Protein AF-A0A9P8EF53-F1 (afdb_monomer)

Radius of gyration: 35.74 Å; Cα contacts (8 Å, |Δi|>4): 141; chains: 1; bounding box: 99×50×98 Å

Secondary structure (DSSP, 8-state):
-PPP-------PPP-----PPP-GGGPPPGGGHHHHHHHT--TT--HHHHHHHHHHTT-SSEEEEE-TTS-EEEEE-S-HHHHHHHHHHHHH-HHHH----SSHHHHHHHHHHHHHHHHHHHHHHHHHHHHHHHHHHHHHHHHHHHHHHHHHHHHHHHHHHHHHHHHHHHHH-S---HHHHHHHHHHHHHHHHHHT----HHHHHHH-TT---PPPP-

Nearest PDB structures (foldseek):
  7ag9-assembly1_A  TM=2.357E-01  e=8.594E+00  Naumovozyma castellii

Foldseek 3Di:
DDDDDDPPPPPDPPPPPDPDQPDPVQQDDLVCLVVQLVVLDDPLLQLQLSLLSSVSSHDLFKHWDADPVRDIDIDGHPDSVVSVVVSVCSNPPSVVRDDDAPDVVSSVVSSVVSSVVSSVVSVVVCVVCVVVVVVVVVVVVVVVVVVVVVVLVVLQVVLLVVLVVLLVVLVPPPDDDPVSNVVSLVVNVVSCVVSVHDDDPVSVVSSDPPDDPDDDDD

Mean predicted aligned error: 18.55 Å

Solvent-accessible surface area (backbone atoms only — not comparable to full-atom values): 13060 Å² total; per-residue (Å²): 137,79,81,81,83,76,74,77,78,79,74,71,78,77,78,85,76,79,72,78,75,80,60,81,91,66,51,57,56,76,85,49,49,64,60,44,47,61,72,41,60,54,98,80,61,32,60,56,22,26,51,29,58,46,37,58,44,67,40,60,30,55,37,58,50,69,48,99,82,77,43,81,45,78,46,80,36,92,48,46,65,63,25,48,52,54,32,51,52,48,45,71,38,45,80,83,57,40,74,87,56,92,47,70,65,54,43,51,52,49,50,50,53,53,50,52,52,52,50,55,48,50,55,56,51,44,55,54,49,52,56,52,49,53,51,50,52,52,50,53,55,48,53,53,52,52,52,52,53,52,51,51,51,53,50,46,56,50,52,51,50,52,49,52,52,52,53,50,54,62,71,63,51,96,72,74,59,70,70,55,52,54,52,48,49,48,53,50,52,50,50,43,63,73,66,72,52,89,73,55,73,70,60,52,54,72,66,43,82,87,59,78,84,71,81,82,81,129

Structure (mmCIF, N/CA/C/O backbone):
data_AF-A0A9P8EF53-F1
#
_entry.id   AF-A0A9P8EF53-F1
#
loop_
_atom_site.group_PDB
_atom_site.id
_atom_site.type_symbol
_atom_site.label_atom_id
_atom_site.label_alt_id
_atom_site.label_comp_id
_atom_site.label_asym_id
_atom_site.label_entity_id
_atom_site.label_seq_id
_atom_site.pdbx_PDB_ins_code
_atom_site.Cartn_x
_atom_site.Cartn_y
_atom_site.Cartn_z
_atom_site.occupancy
_atom_site.B_iso_or_equiv
_atom_site.auth_seq_id
_atom_site.auth_comp_id
_atom_site.auth_asym_id
_atom_site.auth_atom_id
_atom_site.pdbx_PDB_model_num
ATOM 1 N N . MET A 1 1 ? 54.738 -29.454 4.678 1.00 42.03 1 MET A N 1
ATOM 2 C CA . MET A 1 1 ? 54.004 -28.293 4.140 1.00 42.03 1 MET A CA 1
ATOM 3 C C . MET A 1 1 ? 52.564 -28.496 4.550 1.00 42.03 1 MET A C 1
ATOM 5 O O . MET A 1 1 ? 51.877 -29.289 3.920 1.00 42.03 1 MET A O 1
ATOM 9 N N . ASP A 1 2 ? 52.179 -27.902 5.674 1.00 33.47 2 ASP A N 1
ATOM 10 C CA . ASP A 1 2 ? 50.817 -27.991 6.199 1.00 33.47 2 ASP A CA 1
ATOM 11 C C . ASP A 1 2 ? 49.884 -27.067 5.406 1.00 33.47 2 ASP A C 1
ATOM 13 O O . ASP A 1 2 ? 50.288 -25.947 5.073 1.00 33.47 2 ASP A O 1
ATOM 17 N N . PRO A 1 3 ? 48.654 -27.496 5.081 1.00 41.09 3 PRO A N 1
ATOM 18 C CA . PRO A 1 3 ? 47.663 -26.605 4.505 1.00 41.09 3 PRO A CA 1
ATOM 19 C C . PRO A 1 3 ? 47.168 -25.632 5.582 1.00 41.09 3 PRO A C 1
ATOM 21 O O . PRO A 1 3 ? 46.759 -26.033 6.671 1.00 41.09 3 PRO A O 1
ATOM 24 N N . ALA A 1 4 ? 47.237 -24.340 5.261 1.00 38.88 4 ALA A N 1
ATOM 25 C CA . ALA A 1 4 ? 46.815 -23.251 6.126 1.00 38.88 4 ALA A CA 1
ATOM 26 C C . ALA A 1 4 ? 45.344 -23.409 6.541 1.00 38.88 4 ALA A C 1
ATOM 28 O O . ALA A 1 4 ? 44.443 -23.495 5.706 1.00 38.88 4 ALA A O 1
ATOM 29 N N . ASN A 1 5 ? 45.140 -23.428 7.855 1.00 38.06 5 ASN A N 1
ATOM 30 C CA . ASN A 1 5 ? 43.856 -23.330 8.525 1.00 38.06 5 ASN A CA 1
ATOM 31 C C . ASN A 1 5 ? 43.256 -21.949 8.206 1.00 38.06 5 ASN A C 1
ATOM 33 O O . ASN A 1 5 ? 43.774 -20.93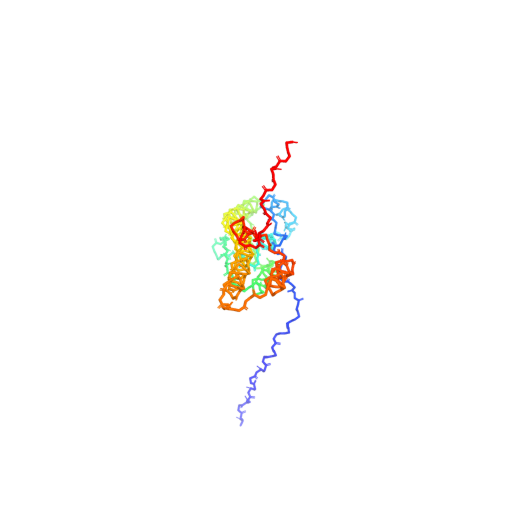1 8.661 1.00 38.06 5 ASN A O 1
ATOM 37 N N . VAL A 1 6 ? 42.232 -21.903 7.354 1.00 38.69 6 VAL A N 1
ATOM 38 C CA . VAL A 1 6 ? 41.492 -20.670 7.067 1.00 38.69 6 VAL A CA 1
ATOM 39 C C . VAL A 1 6 ? 40.433 -20.538 8.153 1.00 38.69 6 VAL A C 1
ATOM 41 O O . VAL A 1 6 ? 39.446 -21.273 8.143 1.00 38.69 6 VAL A O 1
ATOM 44 N N . ASP A 1 7 ? 40.668 -19.638 9.108 1.00 36.19 7 ASP A N 1
ATOM 45 C CA . ASP A 1 7 ? 39.677 -19.287 10.123 1.00 36.19 7 ASP A CA 1
ATOM 46 C C . ASP A 1 7 ? 38.357 -18.879 9.442 1.00 36.19 7 ASP A C 1
ATOM 48 O O . ASP A 1 7 ? 38.375 -18.103 8.477 1.00 36.19 7 ASP A O 1
ATOM 52 N N . PRO A 1 8 ? 37.197 -19.383 9.902 1.00 41.41 8 PRO A N 1
ATOM 53 C CA . PRO A 1 8 ? 35.919 -18.944 9.376 1.00 41.41 8 PRO A CA 1
ATOM 54 C C . PRO A 1 8 ? 35.773 -17.458 9.694 1.00 41.41 8 PRO A C 1
ATOM 56 O O . PRO A 1 8 ? 35.787 -17.063 10.859 1.00 41.41 8 PRO A O 1
ATOM 59 N N . ALA A 1 9 ? 35.655 -16.640 8.646 1.00 38.38 9 ALA A N 1
ATOM 60 C CA . ALA A 1 9 ? 35.376 -15.220 8.770 1.00 38.38 9 ALA A CA 1
ATOM 61 C C . ALA A 1 9 ? 34.198 -15.030 9.733 1.00 38.38 9 ALA A C 1
ATOM 63 O O . ALA A 1 9 ? 33.068 -15.430 9.443 1.00 38.38 9 ALA A O 1
ATOM 64 N N . ILE A 1 10 ? 34.487 -14.456 10.900 1.00 36.78 10 ILE A N 1
ATOM 65 C CA . ILE A 1 10 ? 33.483 -14.003 11.852 1.00 36.78 10 ILE A CA 1
ATOM 66 C C . ILE A 1 10 ? 32.688 -12.938 11.100 1.00 36.78 10 ILE A C 1
ATOM 68 O O . ILE A 1 10 ? 33.178 -11.831 10.887 1.00 36.78 10 ILE A O 1
ATOM 72 N N . MET A 1 11 ? 31.498 -13.297 10.612 1.00 36.88 11 MET A N 1
ATOM 73 C CA . MET A 1 11 ? 30.569 -12.319 10.063 1.00 36.88 11 MET A CA 1
ATOM 74 C C . MET A 1 11 ? 30.201 -11.380 11.205 1.00 36.88 11 MET A C 1
ATOM 76 O O . MET A 1 11 ? 29.488 -11.773 12.131 1.00 36.88 11 MET A O 1
ATOM 80 N N . GLU A 1 12 ? 30.722 -10.157 11.162 1.00 33.25 12 GLU A N 1
ATOM 81 C CA . GLU A 1 12 ? 30.238 -9.095 12.031 1.00 33.25 12 GLU A CA 1
ATOM 82 C C . GLU A 1 12 ? 28.722 -8.957 11.807 1.00 33.25 12 GLU A C 1
ATOM 84 O O . GLU A 1 12 ? 28.278 -8.899 10.653 1.00 33.25 12 GLU A O 1
ATOM 89 N N . PRO A 1 13 ? 27.899 -8.956 12.873 1.00 37.41 13 PRO A N 1
ATOM 90 C CA . PRO A 1 13 ? 26.469 -8.749 12.729 1.00 37.41 13 PRO A CA 1
ATOM 91 C C . PRO A 1 13 ? 26.248 -7.394 12.060 1.00 37.41 13 PRO A C 1
ATOM 93 O O . PRO A 1 13 ? 26.753 -6.372 12.526 1.00 37.41 13 PRO A O 1
ATOM 96 N N . ALA A 1 14 ? 25.527 -7.417 10.937 1.00 40.09 14 ALA A N 1
ATOM 97 C CA . ALA A 1 14 ? 25.239 -6.242 10.134 1.00 40.09 14 ALA A CA 1
ATOM 98 C C . ALA A 1 14 ? 24.725 -5.113 11.034 1.00 40.09 14 ALA A C 1
ATOM 100 O O . ALA A 1 14 ? 23.722 -5.256 11.732 1.00 40.09 14 ALA A O 1
ATOM 101 N N . ASN A 1 15 ? 25.464 -4.008 11.033 1.00 37.47 15 ASN A N 1
ATOM 102 C CA . ASN A 1 15 ? 25.186 -2.835 11.837 1.00 37.47 15 ASN A CA 1
ATOM 103 C C . ASN A 1 15 ? 23.767 -2.333 11.514 1.00 37.47 15 ASN A C 1
ATOM 105 O O . ASN A 1 15 ? 23.496 -1.888 10.398 1.00 37.47 15 ASN A O 1
ATOM 109 N N . GLU A 1 16 ? 22.861 -2.421 12.491 1.00 41.16 16 GLU A N 1
ATOM 110 C CA . GLU A 1 16 ? 21.468 -1.957 12.451 1.00 41.16 16 GLU A CA 1
ATOM 111 C C . GLU A 1 16 ? 21.375 -0.415 12.419 1.00 41.16 16 GLU A C 1
ATOM 113 O O . GLU A 1 16 ? 20.586 0.216 13.131 1.00 41.16 16 GLU A O 1
ATOM 118 N N . THR A 1 17 ? 22.184 0.255 11.597 1.00 39.91 17 THR A N 1
ATOM 119 C CA . THR A 1 17 ? 22.075 1.696 11.373 1.00 39.91 17 THR A CA 1
ATOM 120 C C . THR A 1 17 ? 20.897 1.995 10.454 1.00 39.91 17 THR A C 1
ATOM 122 O O . THR A 1 17 ? 21.035 2.196 9.254 1.00 39.91 17 THR A O 1
ATOM 125 N N . LYS A 1 18 ? 19.719 2.014 11.088 1.00 45.09 18 LYS A N 1
ATOM 126 C CA . LYS A 1 18 ? 18.610 2.965 10.913 1.00 45.09 18 LYS A CA 1
ATOM 127 C C . LYS A 1 18 ? 18.527 3.632 9.536 1.00 45.09 18 LYS A C 1
ATOM 129 O O . LYS A 1 18 ? 18.768 4.830 9.408 1.00 45.09 18 LYS A O 1
ATOM 134 N N . ILE A 1 19 ? 18.053 2.893 8.542 1.00 43.56 19 ILE A N 1
ATOM 135 C CA . ILE A 1 19 ? 17.311 3.509 7.442 1.00 43.56 19 ILE A CA 1
ATOM 136 C C . ILE A 1 19 ? 15.837 3.248 7.756 1.00 43.56 19 ILE A C 1
ATOM 138 O O . ILE A 1 19 ? 15.440 2.083 7.833 1.00 43.56 19 ILE A O 1
ATOM 142 N N . PRO A 1 20 ? 15.037 4.287 8.053 1.00 36.75 20 PRO A N 1
ATOM 143 C CA . PRO A 1 20 ? 13.641 4.082 8.392 1.00 36.75 20 PRO A CA 1
ATOM 144 C C . PRO A 1 20 ? 12.922 3.434 7.200 1.00 36.75 20 PRO A C 1
ATOM 146 O O . PRO A 1 20 ? 13.183 3.817 6.056 1.00 36.75 20 PRO A O 1
ATOM 149 N N . PRO A 1 21 ? 12.025 2.460 7.442 1.00 42.16 21 PRO A N 1
ATOM 150 C CA . PRO A 1 21 ? 11.177 1.935 6.384 1.00 42.16 21 PRO A CA 1
ATOM 151 C C . PRO A 1 21 ? 10.411 3.094 5.727 1.00 42.16 21 PRO A C 1
ATOM 153 O O . PRO A 1 21 ? 10.079 4.067 6.417 1.00 42.16 21 PRO A O 1
ATOM 156 N N . PRO A 1 22 ? 10.134 3.021 4.413 1.00 46.81 22 PRO A N 1
ATOM 157 C CA . PRO A 1 22 ? 9.399 4.067 3.717 1.00 46.81 22 PRO A CA 1
ATOM 158 C C . PRO A 1 22 ? 8.072 4.341 4.432 1.00 46.81 22 PRO A C 1
ATOM 160 O O . PRO A 1 22 ? 7.361 3.424 4.856 1.00 46.81 22 PRO A O 1
ATOM 163 N N . ASP A 1 23 ? 7.773 5.626 4.617 1.00 46.81 23 ASP A N 1
ATOM 164 C CA . ASP A 1 23 ? 6.593 6.084 5.339 1.00 46.81 23 ASP A CA 1
ATOM 165 C C . ASP A 1 23 ? 5.327 5.630 4.601 1.00 46.81 23 ASP A C 1
ATOM 167 O O . ASP A 1 23 ? 4.933 6.201 3.584 1.00 46.81 23 ASP A O 1
ATOM 171 N N . ARG A 1 24 ? 4.671 4.592 5.130 1.00 47.41 24 ARG A N 1
ATOM 172 C CA . ARG A 1 24 ? 3.445 4.009 4.563 1.00 47.41 24 ARG A CA 1
ATOM 173 C C . ARG A 1 24 ? 2.272 4.997 4.514 1.00 47.41 24 ARG A C 1
ATOM 175 O O . ARG A 1 24 ? 1.270 4.696 3.873 1.00 47.41 24 ARG A O 1
ATOM 182 N N . ALA A 1 25 ? 2.371 6.154 5.180 1.00 43.78 25 ALA A N 1
ATOM 183 C CA . ALA A 1 25 ? 1.395 7.239 5.087 1.00 43.78 25 ALA A CA 1
ATOM 184 C C . ALA A 1 25 ? 1.608 8.159 3.866 1.00 43.78 25 ALA A C 1
ATOM 186 O O . ALA A 1 25 ? 0.752 8.999 3.595 1.00 43.78 25 ALA A O 1
ATOM 187 N N . LYS A 1 26 ? 2.717 7.997 3.129 1.00 51.97 26 LYS A N 1
ATOM 188 C CA . LYS A 1 26 ? 3.091 8.767 1.928 1.00 51.97 26 LYS A CA 1
ATOM 189 C C . LYS A 1 26 ? 3.287 7.875 0.701 1.00 51.97 26 LYS A C 1
ATOM 191 O O . LYS A 1 26 ? 4.123 8.158 -0.153 1.00 51.97 26 LYS A O 1
ATOM 196 N N . LEU A 1 27 ? 2.548 6.773 0.638 1.00 55.44 27 LEU A N 1
ATOM 197 C CA . LEU A 1 27 ? 2.468 5.991 -0.585 1.00 55.44 27 LEU A CA 1
ATOM 198 C C . LEU A 1 27 ? 1.849 6.858 -1.682 1.00 55.44 27 LEU A C 1
ATOM 200 O O . LEU A 1 27 ? 0.831 7.514 -1.449 1.00 55.44 27 LEU A O 1
ATOM 204 N N . ALA A 1 28 ? 2.494 6.886 -2.844 1.00 57.75 28 ALA A N 1
ATOM 205 C CA . ALA A 1 28 ? 2.021 7.664 -3.973 1.00 57.75 28 ALA A CA 1
ATOM 206 C C . ALA A 1 28 ? 0.626 7.197 -4.394 1.00 57.75 28 ALA A C 1
ATOM 208 O O . ALA A 1 28 ? 0.337 5.997 -4.443 1.00 57.75 28 ALA A O 1
ATOM 209 N N . GLU A 1 29 ? -0.252 8.140 -4.725 1.00 63.12 29 GLU A N 1
ATOM 210 C CA . GLU A 1 29 ? -1.499 7.769 -5.379 1.00 63.12 29 GLU A CA 1
ATOM 211 C C . GLU A 1 29 ? -1.185 7.274 -6.788 1.00 63.12 29 GLU A C 1
ATOM 213 O O . GLU A 1 29 ? -0.306 7.799 -7.467 1.00 63.12 29 GLU A O 1
ATOM 218 N N . HIS A 1 30 ? -1.928 6.279 -7.267 1.00 60.84 30 HIS A N 1
ATOM 219 C CA . HIS A 1 30 ? -1.748 5.745 -8.618 1.00 60.84 30 HIS A CA 1
ATOM 220 C C . HIS A 1 30 ? -1.772 6.841 -9.706 1.00 60.84 30 HIS A C 1
ATOM 222 O O . HIS A 1 30 ? -1.057 6.741 -10.700 1.00 60.84 30 HIS A O 1
ATOM 228 N N . ALA A 1 31 ? -2.538 7.918 -9.493 1.00 63.91 31 ALA A N 1
ATOM 229 C CA . ALA A 1 31 ? -2.587 9.082 -10.379 1.00 63.91 31 ALA A CA 1
ATOM 230 C C . ALA A 1 31 ? -1.226 9.788 -10.558 1.00 63.91 31 ALA A C 1
ATOM 232 O O . ALA A 1 31 ? -0.998 10.418 -11.585 1.00 63.91 31 ALA A O 1
ATOM 233 N N . GLN A 1 32 ? -0.309 9.645 -9.600 1.00 75.94 32 GLN A N 1
ATOM 234 C CA . GLN A 1 32 ? 1.022 10.255 -9.622 1.00 75.94 32 GLN A CA 1
ATOM 235 C C . GLN A 1 32 ? 2.047 9.423 -10.411 1.00 75.94 32 GLN A C 1
ATOM 237 O O . GLN A 1 32 ? 3.159 9.891 -10.652 1.00 75.94 32 GLN A O 1
ATOM 242 N N . LEU A 1 33 ? 1.695 8.203 -10.847 1.00 82.00 33 LEU A N 1
ATOM 243 C CA . LEU A 1 33 ? 2.621 7.320 -11.561 1.00 82.00 33 LEU A CA 1
ATOM 244 C C . LEU A 1 33 ? 3.131 7.945 -12.868 1.00 82.00 33 LEU A C 1
ATOM 246 O O . LEU A 1 33 ? 4.305 7.789 -13.182 1.00 82.00 33 LEU A O 1
ATOM 250 N N . GLY A 1 34 ? 2.281 8.663 -13.608 1.00 81.75 34 GLY A N 1
ATOM 251 C CA . GLY A 1 34 ? 2.679 9.322 -14.857 1.00 81.75 34 GLY A CA 1
ATOM 252 C C . GLY A 1 34 ? 3.734 10.412 -14.645 1.00 81.75 34 GLY A C 1
ATOM 253 O O . GLY A 1 34 ? 4.731 10.459 -15.365 1.00 81.75 34 GLY A O 1
ATOM 254 N N . GLU A 1 35 ? 3.559 11.244 -13.616 1.00 83.56 35 GLU A N 1
ATOM 255 C CA . GLU A 1 35 ? 4.518 12.299 -13.256 1.00 83.56 35 GLU A CA 1
ATOM 256 C C . GLU A 1 35 ? 5.848 11.705 -12.779 1.00 83.56 35 GLU A C 1
ATOM 258 O O . GLU A 1 35 ? 6.918 12.125 -13.221 1.00 83.56 35 GLU A O 1
ATOM 263 N N . MET A 1 36 ? 5.792 10.674 -11.930 1.00 84.19 36 MET A N 1
ATOM 264 C CA . MET A 1 36 ? 6.987 9.975 -11.452 1.00 84.19 36 MET A CA 1
ATOM 265 C C . MET A 1 36 ? 7.718 9.256 -12.581 1.00 84.19 36 MET A C 1
ATOM 267 O O . MET A 1 36 ? 8.947 9.287 -12.628 1.00 84.19 36 MET A O 1
ATOM 271 N N . TRP A 1 37 ? 6.981 8.632 -13.499 1.00 88.06 37 TRP A N 1
ATOM 272 C CA . TRP A 1 37 ? 7.557 7.958 -14.654 1.00 88.06 37 TRP A CA 1
ATOM 273 C C . TRP A 1 37 ? 8.356 8.929 -15.514 1.00 88.06 37 TRP A C 1
ATOM 275 O O . TRP A 1 37 ? 9.498 8.622 -15.847 1.00 88.06 37 TRP A O 1
ATOM 285 N N . ALA A 1 38 ? 7.791 10.104 -15.810 1.00 85.19 38 ALA A N 1
ATOM 286 C CA . ALA A 1 38 ? 8.464 11.152 -16.567 1.00 85.19 38 ALA A CA 1
ATOM 287 C C . ALA A 1 38 ? 9.707 11.690 -15.837 1.00 85.19 38 ALA A C 1
ATOM 289 O O . ALA A 1 38 ? 10.753 11.851 -16.458 1.00 85.19 38 ALA A O 1
ATOM 290 N N . ALA A 1 39 ? 9.619 11.912 -14.521 1.00 83.38 39 ALA A N 1
ATOM 291 C CA . ALA A 1 39 ? 10.733 12.419 -13.715 1.00 83.38 39 ALA A CA 1
ATOM 292 C C . ALA A 1 39 ? 11.900 11.425 -13.577 1.00 83.38 39 ALA A C 1
ATOM 294 O O . ALA A 1 39 ? 13.043 11.841 -13.405 1.00 83.38 39 ALA A O 1
ATOM 295 N N . ASN A 1 40 ? 11.617 10.121 -13.646 1.00 83.50 40 ASN A N 1
ATOM 296 C CA . ASN A 1 40 ? 12.620 9.061 -13.531 1.00 83.50 40 ASN A CA 1
ATOM 297 C C . ASN A 1 40 ? 13.118 8.540 -14.889 1.00 83.50 40 ASN A C 1
ATOM 299 O O . ASN A 1 40 ? 13.955 7.636 -14.912 1.00 83.50 40 ASN A O 1
ATOM 303 N N . GLN A 1 41 ? 12.647 9.087 -16.018 1.00 79.38 41 GLN A N 1
ATOM 304 C CA . GLN A 1 41 ? 13.288 8.824 -17.307 1.00 79.38 41 GLN A CA 1
ATOM 305 C C . GLN A 1 41 ? 14.673 9.474 -17.310 1.00 79.38 41 GLN A C 1
ATOM 307 O O . GLN A 1 41 ? 14.798 10.691 -17.186 1.00 79.38 41 GLN A O 1
ATOM 312 N N . ASN A 1 42 ? 15.718 8.665 -17.463 1.00 68.44 42 ASN A N 1
ATOM 313 C CA . ASN A 1 42 ? 17.085 9.156 -17.567 1.00 68.44 42 ASN A CA 1
ATOM 314 C C . ASN A 1 42 ? 17.568 9.162 -19.026 1.00 68.44 42 ASN A C 1
ATOM 316 O O . ASN A 1 42 ? 17.092 8.406 -19.872 1.00 68.44 42 ASN A O 1
ATOM 320 N N . ALA A 1 43 ? 18.560 10.010 -19.316 1.00 64.81 43 ALA A N 1
ATOM 321 C CA . ALA A 1 43 ? 19.206 10.068 -20.632 1.00 64.81 43 ALA A CA 1
ATOM 322 C C . ALA A 1 43 ? 19.942 8.763 -20.996 1.00 64.81 43 ALA A C 1
ATOM 324 O O . ALA A 1 43 ? 20.265 8.530 -22.156 1.00 64.81 43 ALA A O 1
ATOM 325 N N . GLU A 1 44 ? 20.193 7.908 -20.005 1.00 70.19 44 GLU A N 1
ATOM 326 C CA . GLU A 1 44 ? 20.901 6.636 -20.150 1.00 70.19 44 GLU A CA 1
ATOM 327 C C . GLU A 1 44 ? 19.979 5.477 -20.564 1.00 70.19 44 GLU A C 1
ATOM 329 O O . GLU A 1 44 ? 20.439 4.341 -20.623 1.00 70.19 44 GLU A O 1
ATOM 334 N N . LEU A 1 45 ? 18.699 5.742 -20.859 1.00 74.94 45 LEU A N 1
ATOM 335 C CA . LEU A 1 45 ? 17.730 4.765 -21.384 1.00 74.94 45 LEU A CA 1
ATOM 336 C C . LEU A 1 45 ? 17.471 3.557 -20.452 1.00 74.94 45 LEU A C 1
ATOM 338 O O . LEU A 1 45 ? 17.023 2.495 -20.902 1.00 74.94 45 LEU A O 1
ATOM 342 N N . ASN A 1 46 ? 17.697 3.725 -19.143 1.00 83.62 46 ASN A N 1
ATOM 343 C CA . ASN A 1 46 ? 17.552 2.683 -18.123 1.00 83.62 46 ASN A CA 1
ATOM 344 C C . ASN A 1 46 ? 16.088 2.529 -17.685 1.00 83.62 46 ASN A C 1
ATOM 346 O O . ASN A 1 46 ? 15.691 2.920 -16.584 1.00 83.62 46 ASN A O 1
ATOM 350 N N . LEU A 1 47 ? 15.277 1.917 -18.552 1.00 88.31 47 LEU A N 1
ATOM 351 C CA . LEU A 1 47 ? 13.852 1.687 -18.287 1.00 88.31 47 LEU A CA 1
ATOM 352 C C . LEU A 1 47 ? 13.616 0.879 -17.005 1.00 88.31 47 LEU A C 1
ATOM 354 O O . LEU A 1 47 ? 12.667 1.153 -16.274 1.00 88.31 47 LEU A O 1
ATOM 358 N N . LEU A 1 48 ? 14.474 -0.102 -16.705 1.00 89.25 48 LEU A N 1
ATOM 359 C CA . LEU A 1 48 ? 14.319 -0.930 -15.509 1.00 89.25 48 LEU A CA 1
ATOM 360 C C . LEU A 1 48 ? 14.626 -0.147 -14.224 1.00 89.25 48 LEU A C 1
ATOM 362 O O . LEU A 1 48 ? 13.903 -0.274 -13.234 1.00 89.25 48 LEU A O 1
ATOM 366 N N . GLY A 1 49 ? 15.651 0.708 -14.258 1.00 87.12 49 GLY A N 1
ATOM 367 C CA . GLY A 1 49 ? 15.936 1.651 -13.181 1.00 87.12 49 GLY A CA 1
ATOM 368 C C . GLY A 1 49 ? 14.765 2.603 -12.946 1.00 87.12 49 GLY A C 1
ATOM 369 O O . GLY A 1 49 ? 14.320 2.741 -11.808 1.00 87.12 49 GLY A O 1
ATOM 370 N N . ALA A 1 50 ? 14.187 3.162 -14.014 1.00 88.38 50 ALA A N 1
ATOM 371 C CA . ALA A 1 50 ? 13.003 4.017 -13.923 1.00 88.38 50 ALA A CA 1
ATOM 372 C C . ALA A 1 50 ? 11.796 3.283 -13.306 1.00 88.38 50 ALA A C 1
ATOM 374 O O . ALA A 1 50 ? 11.120 3.828 -12.429 1.00 88.38 50 ALA A O 1
ATOM 375 N N . MET A 1 51 ? 11.554 2.024 -13.700 1.00 90.62 51 MET A N 1
ATOM 376 C CA . MET A 1 51 ? 10.495 1.192 -13.115 1.00 90.62 51 MET A CA 1
ATOM 377 C C . MET A 1 51 ? 10.699 0.971 -11.614 1.00 90.62 51 MET A C 1
ATOM 379 O O . MET A 1 51 ? 9.754 1.128 -10.843 1.00 90.62 51 MET A O 1
ATOM 383 N N . ASN A 1 52 ? 11.915 0.627 -11.185 1.00 90.00 52 ASN A N 1
ATOM 384 C CA . ASN A 1 52 ? 12.220 0.368 -9.776 1.00 90.00 52 ASN A CA 1
ATOM 385 C C . ASN A 1 52 ? 12.232 1.633 -8.915 1.00 90.00 52 ASN A C 1
ATOM 387 O O . ASN A 1 52 ? 11.784 1.586 -7.766 1.00 90.00 52 ASN A O 1
ATOM 391 N N . ALA A 1 53 ? 12.676 2.761 -9.472 1.00 86.75 53 ALA A N 1
ATOM 392 C CA . ALA A 1 53 ? 12.576 4.062 -8.824 1.00 86.75 53 ALA A CA 1
ATOM 393 C C . ALA A 1 53 ? 11.105 4.420 -8.575 1.00 86.75 53 ALA A C 1
ATOM 395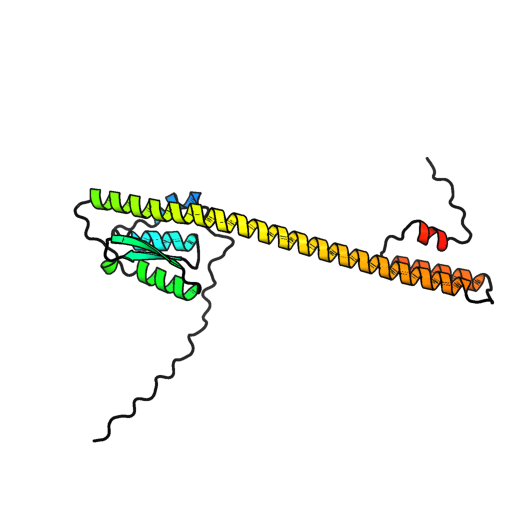 O O . ALA A 1 53 ? 10.720 4.673 -7.435 1.00 86.75 53 ALA A O 1
ATOM 396 N N . CYS A 1 54 ? 10.252 4.304 -9.599 1.00 87.88 54 CYS A N 1
ATOM 397 C CA . CYS A 1 54 ? 8.813 4.519 -9.458 1.00 87.88 54 CYS A CA 1
ATOM 398 C C . CYS A 1 54 ? 8.189 3.540 -8.451 1.00 87.88 54 CYS A C 1
ATOM 400 O O . CYS A 1 54 ? 7.505 3.976 -7.530 1.00 87.88 54 CYS A O 1
ATOM 402 N N . GLN A 1 55 ? 8.463 2.233 -8.565 1.00 86.75 55 GLN A N 1
ATOM 403 C CA . GLN A 1 55 ? 7.910 1.200 -7.675 1.00 86.75 55 GLN A CA 1
ATOM 404 C C . GLN A 1 55 ? 8.224 1.466 -6.197 1.00 86.75 55 GLN A C 1
ATOM 406 O O . GLN A 1 55 ? 7.407 1.142 -5.337 1.00 86.75 55 GLN A O 1
ATOM 411 N N . SER A 1 56 ? 9.364 2.098 -5.894 1.00 83.81 56 SER A N 1
ATOM 412 C CA . SER A 1 56 ? 9.757 2.419 -4.519 1.00 83.81 56 SER A CA 1
ATOM 413 C C . SER A 1 56 ? 8.800 3.370 -3.792 1.00 83.81 56 SER A C 1
ATOM 415 O O . SER A 1 56 ? 8.699 3.311 -2.567 1.00 83.81 56 SER A O 1
ATOM 417 N N . HIS A 1 57 ? 8.050 4.185 -4.537 1.00 79.88 57 HIS A N 1
ATOM 418 C CA . HIS A 1 57 ? 7.011 5.060 -3.995 1.00 79.88 57 HIS A CA 1
ATOM 419 C C . HIS A 1 57 ? 5.685 4.332 -3.745 1.00 79.88 57 HIS A C 1
ATOM 421 O O . HIS A 1 57 ? 4.811 4.862 -3.055 1.00 79.88 57 HIS A O 1
ATOM 427 N N . PHE A 1 58 ? 5.538 3.132 -4.312 1.00 77.06 58 PHE A N 1
ATOM 428 C CA . PHE A 1 58 ? 4.305 2.360 -4.294 1.00 77.06 58 PHE A CA 1
ATOM 429 C C . PHE A 1 58 ? 4.359 1.163 -3.336 1.00 77.06 58 PHE A C 1
ATOM 431 O O . PHE A 1 58 ? 3.357 0.835 -2.708 1.00 77.06 58 PHE A O 1
ATOM 438 N N . ASP A 1 59 ? 5.494 0.494 -3.172 1.00 78.06 59 ASP A N 1
ATOM 439 C CA . ASP A 1 59 ? 5.650 -0.500 -2.111 1.00 78.06 59 ASP A CA 1
ATOM 440 C C . ASP A 1 59 ? 7.114 -0.692 -1.710 1.00 78.06 59 ASP A C 1
ATOM 442 O O . ASP A 1 59 ? 8.046 -0.248 -2.378 1.00 78.06 59 ASP A O 1
ATOM 446 N N . ASP A 1 60 ? 7.326 -1.373 -0.590 1.00 80.75 60 ASP A N 1
ATOM 447 C CA . ASP A 1 60 ? 8.630 -1.679 0.001 1.00 80.75 60 ASP A CA 1
ATOM 448 C C . ASP A 1 60 ? 9.077 -3.131 -0.236 1.00 80.75 60 ASP A C 1
ATOM 450 O O . ASP A 1 60 ? 10.147 -3.514 0.212 1.00 80.75 60 ASP A O 1
ATOM 454 N N . THR A 1 61 ? 8.288 -3.928 -0.963 1.00 84.88 61 THR A N 1
ATOM 455 C CA . THR A 1 61 ? 8.486 -5.384 -1.105 1.00 84.88 61 THR A CA 1
ATOM 456 C C . THR A 1 61 ? 8.521 -5.883 -2.545 1.00 84.88 61 THR A C 1
ATOM 458 O O . THR A 1 61 ? 8.843 -7.047 -2.773 1.00 84.88 61 THR A O 1
ATOM 461 N N . THR A 1 62 ? 8.219 -5.044 -3.536 1.00 87.75 62 THR A N 1
ATOM 462 C CA . THR A 1 62 ? 8.296 -5.425 -4.950 1.00 87.75 62 THR A CA 1
ATOM 463 C C . THR A 1 62 ? 9.498 -4.795 -5.617 1.00 87.75 62 THR A C 1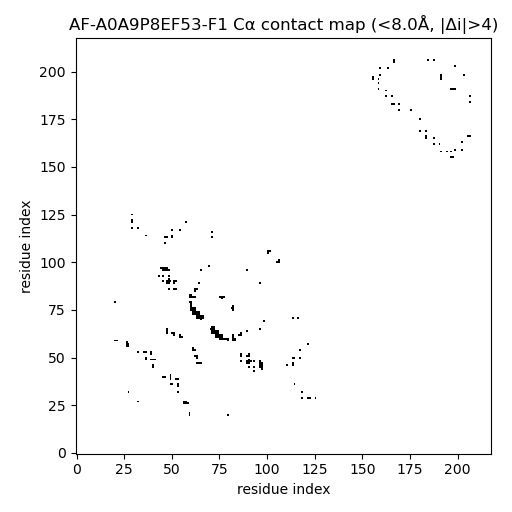
ATOM 465 O O . THR A 1 62 ? 9.805 -3.626 -5.393 1.00 87.75 62 THR A O 1
ATOM 468 N N . PHE A 1 63 ? 10.146 -5.540 -6.497 1.00 89.00 63 PHE A N 1
ATOM 469 C CA . PHE A 1 63 ? 11.085 -4.975 -7.452 1.00 89.00 63 PHE A CA 1
ATOM 470 C C . PHE A 1 63 ? 10.902 -5.637 -8.816 1.00 89.00 63 PHE A C 1
ATOM 472 O O . PHE A 1 63 ? 10.312 -6.713 -8.924 1.00 89.00 63 PHE A O 1
ATOM 479 N N . TRP A 1 64 ? 11.362 -4.959 -9.853 1.00 90.62 64 TRP A N 1
ATOM 480 C CA . TRP A 1 64 ? 11.262 -5.370 -11.241 1.00 90.62 64 TRP A CA 1
ATOM 481 C C . TRP A 1 64 ? 12.622 -5.822 -11.753 1.00 90.62 64 TRP A C 1
ATOM 483 O O . TRP A 1 64 ? 13.633 -5.173 -11.492 1.00 90.62 64 TRP A O 1
ATOM 493 N N . GLU A 1 65 ? 12.631 -6.882 -12.551 1.00 89.25 65 GLU A N 1
ATOM 494 C CA . GLU A 1 65 ? 13.775 -7.245 -13.383 1.00 89.25 65 GLU A CA 1
ATOM 495 C C . GLU A 1 65 ? 13.344 -7.520 -14.817 1.00 89.25 65 GLU A C 1
ATOM 497 O O . GLU A 1 65 ? 12.158 -7.630 -15.145 1.00 89.25 65 GLU A O 1
ATOM 502 N N . ARG A 1 66 ? 14.346 -7.651 -15.678 1.00 82.69 66 ARG A N 1
ATOM 503 C CA . ARG A 1 66 ? 14.185 -8.103 -17.048 1.00 82.69 66 ARG A CA 1
ATOM 504 C C . ARG A 1 66 ? 14.675 -9.541 -17.138 1.00 82.69 66 ARG A C 1
ATOM 506 O O . ARG A 1 66 ? 15.794 -9.830 -16.729 1.00 82.69 66 ARG A O 1
ATOM 513 N N . ASP A 1 67 ? 13.849 -10.439 -17.662 1.00 77.56 67 ASP A N 1
ATOM 514 C CA . ASP A 1 67 ? 14.317 -11.791 -17.960 1.00 77.56 67 ASP A CA 1
ATOM 515 C C . ASP A 1 67 ? 15.197 -11.815 -19.223 1.00 77.56 67 ASP A C 1
ATOM 517 O O . ASP A 1 67 ? 15.242 -10.873 -20.023 1.00 77.56 67 ASP A O 1
ATOM 521 N N . ASN A 1 68 ? 15.840 -12.960 -19.454 1.00 71.19 68 ASN A N 1
ATOM 522 C CA . ASN A 1 68 ? 16.647 -13.218 -20.651 1.00 71.19 68 ASN A CA 1
ATOM 523 C C . ASN A 1 68 ? 15.840 -13.154 -21.964 1.00 71.19 68 ASN A C 1
ATOM 525 O O . ASN A 1 68 ? 16.418 -13.194 -23.047 1.00 71.19 68 ASN A O 1
ATOM 529 N N . ARG A 1 69 ? 14.505 -13.075 -21.894 1.00 69.88 69 ARG A N 1
ATOM 530 C CA . ARG A 1 69 ? 13.592 -12.936 -23.037 1.00 69.88 69 ARG A CA 1
ATOM 531 C C . ARG A 1 69 ? 13.095 -11.501 -23.205 1.00 69.88 69 ARG A C 1
ATOM 533 O O . ARG A 1 69 ? 12.136 -11.277 -23.940 1.00 69.88 69 ARG A O 1
ATOM 540 N N . SER A 1 70 ? 13.747 -10.522 -22.570 1.00 67.56 70 SER A N 1
ATOM 541 C CA . SER A 1 70 ? 13.372 -9.103 -22.649 1.00 67.56 70 SER A CA 1
ATOM 542 C C . SER A 1 70 ? 11.982 -8.780 -22.073 1.00 67.56 70 SER A C 1
ATOM 544 O O . SER A 1 70 ? 11.386 -7.745 -22.382 1.00 67.56 70 SER A O 1
ATOM 546 N N . GLY A 1 71 ? 11.437 -9.657 -21.235 1.00 79.94 71 GLY A N 1
ATOM 547 C CA . GLY A 1 71 ? 10.197 -9.454 -20.505 1.00 79.94 71 GLY A CA 1
ATOM 548 C C . GLY A 1 71 ? 10.448 -8.816 -19.142 1.00 79.94 71 GLY A C 1
ATOM 549 O O . GLY A 1 71 ? 11.278 -9.289 -18.376 1.00 79.94 71 GLY A O 1
ATOM 550 N N . TYR A 1 72 ? 9.697 -7.760 -18.818 1.00 88.12 72 TYR A N 1
ATOM 551 C CA . TYR A 1 72 ? 9.668 -7.205 -17.461 1.00 88.12 72 TYR A CA 1
ATOM 552 C C . TYR A 1 72 ? 8.862 -8.107 -16.524 1.00 88.12 72 TYR A C 1
ATOM 554 O O . TYR A 1 72 ? 7.691 -8.390 -16.806 1.00 88.12 72 TYR A O 1
ATOM 562 N N . HIS A 1 73 ? 9.461 -8.509 -15.412 1.00 87.81 73 HIS A N 1
ATOM 563 C CA . HIS A 1 73 ? 8.830 -9.314 -14.369 1.00 87.81 73 HIS A CA 1
ATOM 564 C C . HIS A 1 73 ? 9.003 -8.646 -13.022 1.00 87.81 73 HIS A C 1
ATOM 566 O O . HIS A 1 73 ? 10.017 -8.002 -12.771 1.00 87.81 73 HIS A O 1
ATOM 572 N N . ASN A 1 74 ? 8.012 -8.811 -12.156 1.00 88.12 74 ASN A N 1
ATOM 573 C CA . ASN A 1 74 ? 8.085 -8.338 -10.787 1.00 88.12 74 ASN A CA 1
ATOM 574 C C . ASN A 1 74 ? 8.335 -9.518 -9.842 1.00 88.12 74 ASN A C 1
ATOM 576 O O . ASN A 1 74 ? 7.729 -10.581 -9.974 1.00 88.12 74 ASN A O 1
ATOM 580 N N . TYR A 1 75 ? 9.150 -9.284 -8.825 1.00 86.44 75 TYR A N 1
ATOM 581 C CA . TYR A 1 75 ? 9.396 -10.213 -7.734 1.00 86.44 75 TYR A CA 1
ATOM 582 C C . TYR A 1 75 ? 8.958 -9.584 -6.423 1.00 86.44 75 TYR A C 1
ATOM 584 O O . TYR A 1 75 ? 9.073 -8.373 -6.233 1.00 86.44 75 TYR A O 1
ATOM 592 N N . GLN A 1 76 ? 8.447 -10.417 -5.521 1.00 84.50 76 GLN A N 1
ATOM 593 C CA . GLN A 1 76 ? 8.087 -10.007 -4.172 1.00 84.50 76 GLN A CA 1
ATOM 594 C C . GLN A 1 76 ? 9.098 -10.581 -3.189 1.00 84.50 76 GLN A C 1
ATOM 596 O O . GLN A 1 76 ? 9.253 -11.797 -3.083 1.00 84.50 76 GLN A O 1
ATOM 601 N N . ILE A 1 77 ? 9.772 -9.693 -2.472 1.00 82.38 77 ILE A N 1
ATOM 602 C CA . ILE A 1 77 ? 10.673 -10.024 -1.379 1.00 82.38 77 ILE A CA 1
ATOM 603 C C . ILE A 1 77 ? 9.980 -9.580 -0.094 1.00 82.38 77 ILE A C 1
ATOM 605 O O . ILE A 1 77 ? 9.669 -8.406 0.082 1.00 82.38 77 ILE A O 1
ATOM 609 N N . ASN A 1 78 ? 9.721 -10.531 0.804 1.00 79.50 78 ASN A N 1
ATOM 610 C CA . ASN A 1 78 ? 9.012 -10.257 2.059 1.00 79.50 78 ASN A CA 1
ATOM 611 C C . ASN A 1 78 ? 9.809 -9.365 3.023 1.00 79.50 78 ASN A C 1
ATOM 613 O O . ASN A 1 78 ? 9.208 -8.749 3.898 1.00 79.50 78 ASN A O 1
ATOM 617 N N . ASP A 1 79 ? 11.136 -9.325 2.880 1.00 80.88 79 ASP A N 1
ATOM 618 C CA . ASP A 1 79 ? 12.023 -8.430 3.620 1.00 80.88 79 ASP A CA 1
ATOM 619 C C . ASP A 1 79 ? 12.187 -7.088 2.873 1.00 80.88 79 ASP A C 1
ATOM 621 O O . ASP A 1 79 ? 12.804 -7.055 1.800 1.00 80.88 79 ASP A O 1
ATOM 625 N N . PRO A 1 80 ? 11.679 -5.972 3.435 1.00 80.44 80 PRO A N 1
ATOM 626 C CA . PRO A 1 80 ? 11.807 -4.656 2.821 1.00 80.44 80 PRO A CA 1
ATOM 627 C C . PRO A 1 80 ? 13.251 -4.197 2.613 1.00 80.44 80 PRO A C 1
ATOM 629 O O . PRO A 1 80 ? 13.535 -3.481 1.653 1.00 80.44 80 PRO A O 1
ATOM 632 N N . HIS A 1 81 ? 14.177 -4.597 3.490 1.00 81.56 81 HIS A N 1
ATOM 633 C CA . HIS A 1 81 ? 15.573 -4.191 3.368 1.00 81.56 81 HIS A CA 1
ATOM 634 C C . HIS A 1 81 ? 16.250 -4.908 2.199 1.00 81.56 81 HIS A C 1
ATOM 636 O O . HIS A 1 81 ? 16.839 -4.259 1.333 1.00 81.56 81 HIS A O 1
ATOM 642 N N . ALA A 1 82 ? 16.087 -6.229 2.110 1.00 84.12 82 ALA A N 1
ATOM 643 C CA . ALA A 1 82 ? 16.546 -6.992 0.955 1.00 84.12 82 ALA A CA 1
ATOM 644 C C . ALA A 1 82 ? 15.915 -6.489 -0.359 1.00 84.12 82 ALA A C 1
ATOM 646 O O . ALA A 1 82 ? 16.607 -6.390 -1.373 1.00 84.12 82 ALA A O 1
ATOM 647 N N . CYS A 1 83 ? 14.633 -6.101 -0.345 1.00 85.44 83 CYS A N 1
ATOM 648 C CA . CYS A 1 83 ? 13.980 -5.517 -1.517 1.00 85.44 83 CYS A CA 1
ATOM 649 C C . CYS A 1 83 ? 14.580 -4.162 -1.916 1.00 85.44 83 CYS A C 1
ATOM 651 O O . CYS A 1 83 ? 14.842 -3.921 -3.095 1.00 85.44 83 CYS A O 1
ATOM 653 N N . TYR A 1 84 ? 14.849 -3.290 -0.942 1.00 85.50 84 TYR A N 1
ATOM 654 C CA . TYR A 1 84 ? 15.526 -2.018 -1.176 1.00 85.50 84 TYR A CA 1
ATOM 655 C C . TYR A 1 84 ? 16.905 -2.218 -1.817 1.00 85.50 84 TYR A C 1
ATOM 657 O O . TYR A 1 84 ? 17.210 -1.576 -2.821 1.00 85.50 84 TYR A O 1
ATOM 665 N N . VAL A 1 85 ? 17.713 -3.141 -1.285 1.00 87.75 85 VAL A N 1
ATOM 666 C CA . VAL A 1 85 ? 19.035 -3.469 -1.843 1.00 87.75 85 VAL A CA 1
ATOM 667 C C . VAL A 1 85 ? 18.907 -3.981 -3.280 1.00 87.75 85 VAL A C 1
ATOM 669 O O . VAL A 1 85 ? 19.619 -3.503 -4.162 1.00 87.75 85 VAL A O 1
ATOM 672 N N . ALA A 1 86 ? 17.962 -4.887 -3.550 1.00 86.44 86 ALA A N 1
ATOM 673 C CA . ALA A 1 86 ? 17.711 -5.396 -4.899 1.00 86.44 86 ALA A CA 1
ATOM 674 C C . ALA A 1 86 ? 17.319 -4.278 -5.884 1.00 86.44 86 ALA A C 1
ATOM 676 O O . ALA A 1 86 ? 17.863 -4.207 -6.988 1.00 86.44 86 ALA A O 1
ATOM 677 N N . ARG A 1 87 ? 16.445 -3.347 -5.473 1.00 86.44 87 ARG A N 1
ATOM 678 C CA . ARG A 1 87 ? 16.095 -2.173 -6.290 1.00 86.44 87 ARG A CA 1
ATOM 679 C C . ARG A 1 87 ? 17.288 -1.282 -6.554 1.00 86.44 87 ARG A C 1
ATOM 681 O O . ARG A 1 87 ? 17.462 -0.876 -7.693 1.00 86.44 87 ARG A O 1
ATOM 688 N N . GLN A 1 88 ? 18.095 -0.978 -5.540 1.00 8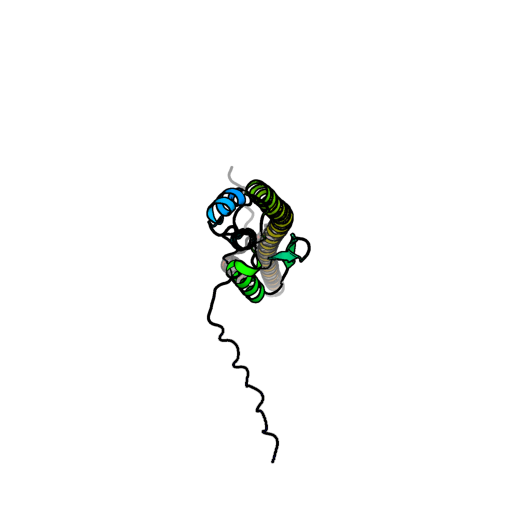5.69 88 GLN A N 1
ATOM 689 C CA . GLN A 1 88 ? 19.256 -0.109 -5.724 1.00 85.69 88 GLN A CA 1
ATOM 690 C C . GLN A 1 88 ? 20.289 -0.737 -6.653 1.00 85.69 88 GLN A C 1
ATOM 692 O O . GLN A 1 88 ? 20.824 -0.060 -7.527 1.00 85.69 88 GLN A O 1
ATOM 697 N N . ASN A 1 89 ? 20.513 -2.045 -6.533 1.00 85.00 89 ASN A N 1
ATOM 698 C CA . ASN A 1 89 ? 21.367 -2.772 -7.464 1.00 85.00 89 ASN A CA 1
ATOM 699 C C . ASN A 1 89 ? 20.823 -2.695 -8.891 1.00 85.00 89 ASN A C 1
ATOM 701 O O . ASN A 1 89 ? 21.589 -2.438 -9.812 1.00 85.00 89 ASN A O 1
ATOM 705 N N . SER A 1 90 ? 19.511 -2.850 -9.081 1.00 82.56 90 SER A N 1
ATOM 706 C CA . SER A 1 90 ? 18.897 -2.668 -10.395 1.00 82.56 90 SER A CA 1
ATOM 707 C C . SER A 1 90 ? 19.047 -1.227 -10.893 1.00 82.56 90 SER A C 1
ATOM 709 O O . SER A 1 90 ? 19.557 -1.024 -11.985 1.00 82.56 90 SER A O 1
ATOM 711 N N . ILE A 1 91 ? 18.696 -0.213 -10.103 1.00 82.94 91 ILE A N 1
ATOM 712 C CA . ILE A 1 91 ? 18.781 1.203 -10.500 1.00 82.94 91 ILE A CA 1
ATOM 713 C C . ILE A 1 91 ? 20.203 1.571 -10.946 1.00 82.94 91 ILE A C 1
ATOM 715 O O . ILE A 1 91 ? 20.368 2.192 -11.994 1.00 82.94 91 ILE A O 1
ATOM 719 N N . ASN A 1 92 ? 21.217 1.124 -10.203 1.00 81.50 92 ASN A N 1
ATOM 720 C CA . ASN A 1 92 ? 22.616 1.462 -10.465 1.00 81.50 92 ASN A CA 1
ATOM 721 C C . ASN A 1 92 ? 23.268 0.603 -11.563 1.00 81.50 92 ASN A C 1
ATOM 723 O O . ASN A 1 92 ? 24.273 1.013 -12.142 1.00 81.50 92 ASN A O 1
ATOM 727 N N . ASN A 1 93 ? 22.727 -0.579 -11.879 1.00 78.62 93 ASN A N 1
ATOM 728 C CA . ASN A 1 93 ? 23.309 -1.494 -12.866 1.00 78.62 93 ASN A CA 1
ATOM 729 C C . ASN A 1 93 ? 22.798 -1.224 -14.292 1.00 78.62 93 ASN A C 1
ATOM 731 O O . ASN A 1 93 ? 22.215 -2.084 -14.955 1.00 78.62 93 ASN A O 1
ATOM 735 N N . ILE A 1 94 ? 23.035 -0.002 -14.769 1.00 70.69 94 ILE A N 1
ATOM 736 C CA . ILE A 1 94 ? 22.593 0.491 -16.083 1.00 70.69 94 ILE A CA 1
ATOM 737 C C . ILE A 1 94 ? 23.083 -0.422 -17.219 1.00 70.69 94 ILE A C 1
ATOM 739 O O . ILE A 1 94 ? 22.313 -0.772 -18.112 1.00 70.69 94 ILE A O 1
ATOM 743 N N . THR A 1 95 ? 24.339 -0.873 -17.158 1.00 70.94 95 THR A N 1
ATOM 744 C CA . THR A 1 95 ? 24.963 -1.705 -18.200 1.00 70.94 95 THR A CA 1
ATOM 745 C C . THR A 1 95 ? 24.274 -3.058 -18.377 1.00 70.94 95 THR A C 1
ATOM 747 O O . THR A 1 95 ? 24.134 -3.519 -19.506 1.00 70.94 95 THR A O 1
ATOM 750 N N . ALA A 1 96 ? 23.834 -3.701 -17.290 1.00 70.38 96 ALA A N 1
ATOM 751 C CA . ALA A 1 96 ? 23.128 -4.981 -17.375 1.00 70.38 96 ALA A CA 1
ATOM 752 C C . ALA A 1 96 ? 21.645 -4.817 -17.744 1.00 70.38 96 ALA A C 1
ATOM 754 O O . ALA A 1 96 ? 21.042 -5.725 -18.313 1.00 70.38 96 ALA A O 1
ATOM 755 N N . ASN A 1 97 ? 21.055 -3.664 -17.423 1.00 71.19 97 ASN A N 1
ATOM 756 C CA . ASN A 1 97 ? 19.634 -3.407 -17.631 1.00 71.19 97 ASN A CA 1
ATOM 757 C C . ASN A 1 97 ? 19.296 -2.900 -19.031 1.00 71.19 97 ASN A C 1
ATOM 759 O O . ASN A 1 97 ? 18.175 -3.106 -19.509 1.00 71.19 97 ASN A O 1
ATOM 763 N N . ASN A 1 98 ? 20.231 -2.191 -19.662 1.00 71.94 98 ASN A N 1
ATOM 764 C CA . ASN A 1 98 ? 20.003 -1.577 -20.955 1.00 71.94 98 ASN A CA 1
ATOM 765 C C . ASN A 1 98 ? 19.930 -2.644 -22.047 1.00 71.94 98 ASN A C 1
ATOM 767 O O . ASN A 1 98 ? 20.920 -3.273 -22.418 1.00 71.94 98 ASN A O 1
ATOM 771 N N . LYS A 1 99 ? 18.729 -2.808 -22.609 1.00 74.25 99 LYS A N 1
ATOM 772 C CA . LYS A 1 99 ? 18.554 -3.469 -23.902 1.00 74.25 99 LYS A CA 1
ATOM 773 C C . LYS A 1 99 ? 19.257 -2.615 -24.958 1.00 74.25 99 LYS A C 1
ATOM 775 O O . LYS A 1 99 ? 19.106 -1.397 -24.961 1.00 74.25 99 LYS A O 1
ATOM 780 N N . MET A 1 100 ? 19.974 -3.245 -25.886 1.00 75.31 100 MET A N 1
ATOM 781 C CA . MET A 1 100 ? 20.316 -2.563 -27.133 1.00 75.31 100 MET A CA 1
ATOM 782 C C . MET A 1 100 ? 19.050 -2.471 -27.984 1.00 75.31 100 MET A C 1
ATOM 784 O O . MET A 1 100 ? 18.519 -3.494 -28.420 1.00 75.31 100 MET A O 1
ATOM 788 N N . TYR A 1 101 ? 18.546 -1.254 -28.159 1.00 81.88 101 TYR A N 1
ATOM 789 C CA . TYR A 1 101 ? 17.404 -0.975 -29.024 1.00 81.88 101 TYR A CA 1
ATOM 790 C C . TYR A 1 101 ? 17.878 -0.879 -30.474 1.00 81.88 101 TYR A C 1
ATOM 792 O O . TYR A 1 101 ? 18.983 -0.396 -30.734 1.00 81.88 101 TYR A O 1
ATOM 800 N N . ALA A 1 102 ? 17.063 -1.364 -31.409 1.00 82.56 102 ALA A N 1
ATOM 801 C CA . ALA A 1 102 ? 17.392 -1.282 -32.833 1.00 82.56 102 ALA A CA 1
ATOM 802 C C . ALA A 1 102 ? 17.398 0.176 -33.329 1.00 82.56 102 ALA A C 1
ATOM 804 O O . ALA A 1 102 ? 18.245 0.562 -34.132 1.00 82.56 102 ALA A O 1
ATOM 805 N N . ASP A 1 103 ? 16.471 0.976 -32.806 1.00 87.62 103 ASP A N 1
ATOM 806 C CA . ASP A 1 103 ? 16.294 2.398 -33.066 1.00 87.62 103 ASP A CA 1
ATOM 807 C C . ASP A 1 103 ? 15.528 3.057 -31.899 1.00 87.62 103 ASP A C 1
ATOM 809 O O . ASP A 1 103 ? 15.218 2.421 -30.884 1.00 87.62 103 ASP A O 1
ATOM 813 N N . MET A 1 104 ? 15.246 4.356 -32.025 1.00 86.12 104 MET A N 1
ATOM 814 C CA . MET A 1 104 ? 14.484 5.092 -31.012 1.00 86.12 104 MET A CA 1
ATOM 815 C C . MET A 1 104 ? 13.006 4.683 -30.968 1.00 86.12 104 MET A C 1
ATOM 817 O O . MET A 1 104 ? 12.390 4.806 -29.913 1.00 86.12 104 MET A O 1
ATOM 821 N N . ASP A 1 105 ? 12.442 4.154 -32.055 1.00 88.56 105 ASP A N 1
ATOM 822 C CA . ASP A 1 105 ? 11.049 3.705 -32.081 1.00 88.56 105 ASP A CA 1
ATOM 823 C C . ASP A 1 105 ? 10.876 2.405 -31.270 1.00 88.56 105 ASP A C 1
ATOM 825 O O . ASP A 1 105 ? 9.931 2.292 -30.485 1.00 88.56 105 ASP A O 1
ATOM 829 N N . ASP A 1 106 ? 11.826 1.463 -31.355 1.00 85.19 106 ASP A N 1
ATOM 830 C CA . ASP A 1 106 ? 11.908 0.277 -30.483 1.00 85.19 106 ASP A CA 1
ATOM 831 C C . ASP A 1 106 ? 12.090 0.682 -29.013 1.00 85.19 106 ASP A C 1
ATOM 833 O O . ASP A 1 106 ? 11.469 0.097 -28.121 1.00 85.19 106 ASP A O 1
ATOM 837 N N . PHE A 1 107 ? 12.884 1.725 -28.743 1.00 87.44 107 PHE A N 1
ATOM 838 C CA . PHE A 1 107 ? 13.005 2.276 -27.393 1.00 87.44 107 PHE A CA 1
ATOM 839 C C . PHE A 1 107 ? 11.668 2.816 -26.872 1.00 87.44 107 PHE A C 1
ATOM 841 O O . PHE A 1 107 ? 11.259 2.445 -25.771 1.00 87.44 107 PHE A O 1
ATOM 848 N N . TYR A 1 108 ? 10.959 3.645 -27.644 1.00 88.12 108 TYR A N 1
ATOM 849 C CA . TYR A 1 108 ? 9.665 4.193 -27.226 1.00 88.12 108 TYR A CA 1
ATOM 850 C C . TYR A 1 108 ? 8.599 3.104 -27.058 1.00 88.12 108 TYR A C 1
ATOM 852 O O . TYR A 1 108 ? 7.809 3.152 -26.111 1.00 88.12 108 TYR A O 1
ATOM 860 N N . ALA A 1 109 ? 8.603 2.077 -27.911 1.00 88.94 109 ALA A N 1
ATOM 861 C CA . ALA A 1 109 ? 7.712 0.929 -27.768 1.00 88.94 109 ALA A CA 1
ATOM 862 C C . ALA A 1 109 ? 7.981 0.146 -26.469 1.00 88.94 109 ALA A C 1
ATOM 864 O O . ALA A 1 109 ? 7.048 -0.219 -25.747 1.00 88.94 109 ALA A O 1
ATOM 865 N N . GLU A 1 110 ? 9.250 -0.089 -26.126 1.00 89.38 110 GLU A N 1
ATOM 866 C CA . GLU A 1 110 ? 9.620 -0.742 -24.865 1.00 89.38 110 GLU A CA 1
ATOM 867 C C . GLU A 1 110 ? 9.364 0.156 -23.649 1.00 89.38 110 GLU A C 1
ATOM 869 O O . GLU A 1 110 ? 8.943 -0.346 -22.606 1.00 89.38 110 GLU A O 1
ATOM 874 N N . GLN A 1 111 ? 9.535 1.474 -23.780 1.00 90.19 111 GLN A N 1
ATOM 875 C CA . GLN A 1 111 ? 9.190 2.452 -22.748 1.00 90.19 111 GLN A CA 1
ATOM 876 C C . GLN A 1 111 ? 7.693 2.396 -22.425 1.00 90.19 111 GLN A C 1
ATOM 878 O O . GLN A 1 111 ? 7.325 2.287 -21.253 1.00 90.19 111 GLN A O 1
ATOM 883 N N . GLN A 1 112 ? 6.832 2.396 -23.447 1.00 90.19 112 GLN A N 1
ATOM 884 C CA . GLN A 1 112 ? 5.386 2.275 -23.265 1.00 90.19 112 GLN A CA 1
ATOM 885 C C . GLN A 1 112 ? 5.021 0.942 -22.604 1.00 90.19 112 GLN A C 1
ATOM 887 O O . GLN A 1 112 ? 4.277 0.907 -21.629 1.00 90.19 112 GLN A O 1
ATOM 892 N N . LYS A 1 113 ? 5.611 -0.164 -23.066 1.00 90.50 113 LYS A N 1
ATOM 893 C CA . LYS A 1 113 ? 5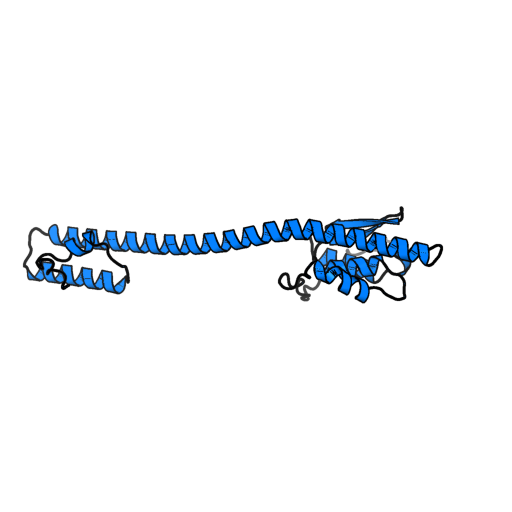.378 -1.500 -22.502 1.00 90.50 113 LYS A CA 1
ATOM 894 C C . LYS A 1 113 ? 5.818 -1.617 -21.038 1.00 90.50 113 LYS A C 1
ATOM 896 O O . LYS A 1 113 ? 5.154 -2.295 -20.250 1.00 90.50 113 LYS A O 1
ATOM 901 N N . ALA A 1 114 ? 6.936 -0.991 -20.670 1.00 90.12 114 ALA A N 1
ATOM 902 C CA . ALA A 1 114 ? 7.412 -0.918 -19.292 1.00 90.12 114 ALA A CA 1
ATOM 903 C C . ALA A 1 114 ? 6.426 -0.132 -18.413 1.00 90.12 114 ALA A C 1
ATOM 905 O O . ALA A 1 114 ? 6.011 -0.626 -17.359 1.00 90.12 114 ALA A O 1
ATOM 906 N N . TYR A 1 115 ? 5.993 1.040 -18.884 1.00 90.88 115 TYR A N 1
ATOM 907 C CA . TYR A 1 115 ? 4.995 1.862 -18.206 1.00 90.88 115 TYR A CA 1
ATOM 908 C C . TYR A 1 115 ? 3.664 1.122 -18.023 1.00 90.88 115 TYR A C 1
ATOM 910 O O . TYR A 1 115 ? 3.152 1.052 -16.907 1.00 90.88 115 TYR A O 1
ATOM 918 N N . ASP A 1 116 ? 3.139 0.496 -19.078 1.00 89.44 116 ASP A N 1
ATOM 919 C CA . ASP A 1 116 ? 1.864 -0.227 -19.045 1.00 89.44 116 ASP A CA 1
ATOM 920 C C . ASP A 1 116 ? 1.882 -1.368 -18.024 1.00 89.44 116 ASP A C 1
ATOM 922 O O . ASP A 1 116 ? 0.916 -1.566 -17.283 1.00 89.44 116 ASP A O 1
ATOM 926 N N . LYS A 1 117 ? 2.997 -2.105 -17.929 1.00 89.62 117 LYS A N 1
ATOM 927 C CA . LYS A 1 117 ? 3.166 -3.165 -16.924 1.00 89.62 117 LYS A CA 1
ATOM 928 C C . LYS A 1 117 ? 3.193 -2.616 -15.505 1.00 89.62 117 LYS A C 1
ATOM 930 O O . LYS A 1 117 ? 2.532 -3.172 -14.625 1.00 89.62 117 LYS A O 1
ATOM 935 N N . LEU A 1 118 ? 3.932 -1.535 -15.286 1.00 88.81 118 LEU A N 1
ATOM 936 C CA . LEU A 1 118 ? 4.017 -0.878 -13.987 1.00 88.81 118 LEU A CA 1
ATOM 937 C C . LEU A 1 118 ? 2.653 -0.321 -13.555 1.00 88.81 118 LEU A C 1
ATOM 939 O O . LEU A 1 118 ? 2.216 -0.535 -12.424 1.00 88.81 118 LEU A O 1
ATOM 943 N N . HIS A 1 119 ? 1.943 0.324 -14.478 1.00 87.69 119 HIS A N 1
ATOM 944 C CA . HIS A 1 119 ? 0.601 0.857 -14.277 1.00 87.69 119 HIS A CA 1
ATOM 945 C C . HIS A 1 119 ? -0.416 -0.253 -13.988 1.00 87.69 119 HIS A C 1
ATOM 947 O O . HIS A 1 119 ? -1.173 -0.173 -13.020 1.00 87.69 119 HIS A O 1
ATOM 953 N N . ALA A 1 120 ? -0.416 -1.340 -14.765 1.00 85.62 120 ALA A N 1
ATOM 954 C CA . ALA A 1 120 ? -1.282 -2.493 -14.522 1.00 85.62 120 ALA A CA 1
ATOM 955 C C . ALA A 1 120 ? -1.017 -3.136 -13.148 1.00 85.62 120 ALA A C 1
ATOM 957 O O . ALA A 1 120 ? -1.955 -3.502 -12.433 1.00 85.62 120 ALA A O 1
ATOM 958 N N . TYR A 1 121 ? 0.249 -3.239 -12.739 1.00 85.38 121 TYR A N 1
ATOM 959 C CA . TYR A 1 121 ? 0.608 -3.759 -11.423 1.00 85.38 121 TYR A CA 1
ATOM 960 C C . TYR A 1 121 ? 0.120 -2.846 -10.297 1.00 85.38 121 TYR A C 1
ATOM 962 O O . TYR A 1 121 ? -0.596 -3.297 -9.401 1.00 85.38 121 TYR A O 1
ATOM 970 N N . ASN A 1 122 ? 0.457 -1.557 -10.360 1.00 81.31 122 ASN A N 1
ATOM 971 C CA . ASN A 1 122 ? 0.118 -0.616 -9.302 1.00 81.31 122 ASN A CA 1
ATOM 972 C C . ASN A 1 122 ? -1.396 -0.404 -9.210 1.00 81.31 122 ASN A C 1
ATOM 974 O O . ASN A 1 122 ? -1.926 -0.458 -8.107 1.00 81.31 122 ASN A O 1
ATOM 978 N N . SER A 1 123 ? -2.127 -0.298 -10.324 1.00 76.38 123 SER A N 1
ATOM 979 C CA . SER A 1 123 ? -3.599 -0.202 -10.307 1.00 76.38 123 SER A CA 1
ATOM 980 C C . SER A 1 123 ? -4.274 -1.419 -9.660 1.00 76.38 123 SER A C 1
ATOM 982 O O . SER A 1 123 ? -5.196 -1.268 -8.854 1.00 76.38 123 SER A O 1
ATOM 984 N N . THR A 1 124 ? -3.812 -2.637 -9.958 1.00 71.19 124 THR A N 1
ATOM 985 C CA . THR A 1 124 ? -4.433 -3.871 -9.444 1.00 71.19 124 THR A CA 1
ATOM 986 C C . THR A 1 124 ? -4.021 -4.204 -8.010 1.00 71.19 124 THR A C 1
ATOM 988 O O . THR A 1 124 ? -4.861 -4.645 -7.215 1.00 71.19 124 THR A O 1
ATOM 991 N N . LYS A 1 125 ? -2.755 -3.976 -7.640 1.00 66.88 125 LYS A N 1
ATOM 992 C CA . LYS A 1 125 ? -2.255 -4.200 -6.278 1.00 66.88 125 LYS A CA 1
ATOM 993 C C . LYS A 1 125 ? -2.774 -3.147 -5.306 1.00 66.88 125 LYS A C 1
ATOM 995 O O . LYS A 1 125 ? -3.291 -3.536 -4.258 1.00 66.88 125 LYS A O 1
ATOM 1000 N N . TYR A 1 126 ? -2.750 -1.860 -5.669 1.00 57.38 126 TYR A N 1
ATOM 1001 C CA . TYR A 1 126 ? -3.327 -0.806 -4.826 1.00 57.38 126 TYR A CA 1
ATOM 1002 C C . TYR A 1 126 ? -4.812 -1.023 -4.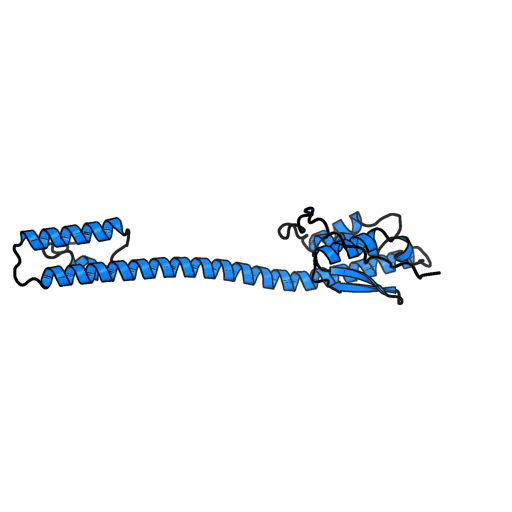608 1.00 57.38 126 TYR A C 1
ATOM 1004 O O . TYR A 1 126 ? -5.262 -1.002 -3.472 1.00 57.38 126 TYR A O 1
ATOM 1012 N N . SER A 1 127 ? -5.576 -1.344 -5.654 1.00 49.78 127 SER A N 1
ATOM 1013 C CA . SER A 1 127 ? -6.997 -1.663 -5.487 1.00 49.78 127 SER A CA 1
ATOM 1014 C C . SER A 1 127 ? -7.219 -2.745 -4.413 1.00 49.78 127 SER A C 1
ATOM 1016 O O . SER A 1 127 ? -8.063 -2.592 -3.529 1.00 49.78 127 SER A O 1
ATOM 1018 N N . ARG A 1 128 ? -6.397 -3.803 -4.392 1.00 52.19 128 ARG A N 1
ATOM 1019 C CA . ARG A 1 128 ? -6.502 -4.884 -3.396 1.00 52.19 128 ARG A CA 1
ATOM 1020 C C . ARG A 1 128 ? -6.001 -4.490 -2.004 1.00 52.19 128 ARG A C 1
ATOM 1022 O O . ARG A 1 128 ? -6.618 -4.891 -1.013 1.00 52.19 128 ARG A O 1
ATOM 1029 N N . GLU A 1 129 ? -4.902 -3.752 -1.901 1.00 53.72 129 GLU A N 1
ATOM 1030 C CA . GLU A 1 129 ? -4.311 -3.352 -0.619 1.00 53.72 129 GLU A CA 1
ATOM 1031 C C . GLU A 1 129 ? -5.057 -2.190 0.039 1.00 53.72 129 GLU A C 1
ATOM 1033 O O . GLU A 1 129 ? -5.285 -2.237 1.246 1.00 53.72 129 GLU A O 1
ATOM 1038 N N . THR A 1 130 ? -5.555 -1.217 -0.724 1.00 54.03 130 THR A N 1
ATOM 1039 C CA . THR A 1 130 ? -6.387 -0.113 -0.227 1.00 54.03 130 THR A CA 1
ATOM 1040 C C . THR A 1 130 ? -7.732 -0.625 0.295 1.00 54.03 130 THR A C 1
ATOM 1042 O O . THR A 1 130 ? -8.140 -0.249 1.395 1.00 54.03 130 THR A O 1
ATOM 1045 N N . ILE A 1 131 ? -8.390 -1.561 -0.406 1.00 48.28 131 ILE A N 1
ATOM 1046 C CA . ILE A 1 131 ? -9.642 -2.183 0.069 1.00 48.28 131 ILE A CA 1
ATOM 1047 C C . ILE A 1 131 ? -9.403 -2.976 1.366 1.00 48.28 131 ILE A C 1
ATOM 1049 O O . ILE A 1 131 ? -10.153 -2.838 2.338 1.00 48.28 131 ILE A O 1
ATOM 1053 N N . LYS A 1 132 ? -8.334 -3.783 1.427 1.00 48.84 132 LYS A N 1
ATOM 1054 C CA . LYS A 1 132 ? -8.001 -4.569 2.629 1.00 48.84 132 LYS A CA 1
ATOM 1055 C C . LYS A 1 132 ? -7.518 -3.691 3.791 1.00 48.84 132 LYS A C 1
ATOM 1057 O O . LYS A 1 132 ? -7.864 -3.960 4.943 1.00 48.84 132 LYS A O 1
ATOM 1062 N N . GLY A 1 133 ? -6.751 -2.641 3.512 1.00 50.66 133 GLY A N 1
ATOM 1063 C CA . GLY A 1 133 ? -6.230 -1.684 4.488 1.00 50.66 133 GLY A CA 1
ATOM 1064 C C . GLY A 1 133 ? -7.334 -0.840 5.122 1.00 50.66 133 GLY A C 1
ATOM 1065 O O . GLY A 1 133 ? -7.410 -0.754 6.351 1.00 50.66 133 GLY A O 1
ATOM 1066 N N . ALA A 1 134 ? -8.257 -0.315 4.312 1.00 47.06 134 ALA A N 1
ATOM 1067 C CA . ALA A 1 134 ? -9.437 0.403 4.793 1.00 47.06 134 ALA A CA 1
ATOM 1068 C C . ALA A 1 134 ? -10.333 -0.495 5.666 1.00 47.06 134 ALA A C 1
ATOM 1070 O O . ALA A 1 134 ? -10.794 -0.075 6.732 1.00 47.06 134 ALA A O 1
ATOM 1071 N N . GLY A 1 135 ? -10.514 -1.763 5.275 1.00 45.25 135 GLY A N 1
ATOM 1072 C CA . GLY A 1 135 ? -11.232 -2.757 6.076 1.00 45.25 135 GLY A CA 1
ATOM 1073 C C . GLY A 1 135 ? -10.593 -3.002 7.449 1.00 45.25 135 GLY A C 1
ATOM 1074 O O . GLY A 1 135 ? -11.290 -2.999 8.466 1.00 45.25 135 GLY A O 1
ATOM 1075 N N . ARG A 1 136 ? -9.261 -3.136 7.509 1.00 53.31 136 ARG A N 1
ATOM 1076 C CA . ARG A 1 136 ? -8.513 -3.323 8.767 1.00 53.31 136 ARG A CA 1
ATOM 1077 C C . ARG A 1 136 ? -8.593 -2.104 9.683 1.00 53.31 136 ARG A C 1
ATOM 1079 O O . ARG A 1 136 ? -8.811 -2.266 10.882 1.00 53.31 136 ARG A O 1
ATOM 1086 N N . GLN A 1 137 ? -8.481 -0.890 9.144 1.00 55.97 137 GLN A N 1
ATOM 1087 C CA . GLN A 1 137 ? -8.620 0.333 9.942 1.00 55.97 137 GLN A CA 1
ATOM 1088 C C . GLN A 1 137 ? -10.045 0.505 10.486 1.00 55.97 137 GLN A C 1
ATOM 1090 O O . GLN A 1 137 ? -10.218 0.862 11.654 1.00 55.97 137 GLN A O 1
ATOM 1095 N N . LYS A 1 138 ? -11.071 0.195 9.684 1.00 54.12 138 LYS A N 1
ATOM 1096 C CA . LYS A 1 138 ? -12.473 0.214 10.127 1.00 54.12 138 LYS A CA 1
ATOM 1097 C C . LYS A 1 138 ? -12.727 -0.812 11.238 1.00 54.12 138 LYS A C 1
ATOM 1099 O O . LYS A 1 138 ? -13.354 -0.473 12.240 1.00 54.12 138 LYS A O 1
ATOM 1104 N N . ALA A 1 139 ? -12.181 -2.022 11.112 1.00 52.56 139 ALA A N 1
ATOM 1105 C CA . ALA A 1 139 ? -12.278 -3.064 12.136 1.00 52.56 139 ALA A CA 1
ATOM 1106 C C . ALA A 1 139 ? -11.523 -2.704 13.431 1.00 52.56 139 ALA A C 1
ATOM 1108 O O . ALA A 1 139 ? -12.043 -2.927 14.523 1.00 52.56 139 ALA A O 1
ATOM 1109 N N . ALA A 1 140 ? -10.339 -2.089 13.335 1.00 55.62 140 ALA A N 1
ATOM 1110 C CA . ALA A 1 140 ? -9.572 -1.633 14.496 1.00 55.62 140 ALA A CA 1
ATOM 1111 C C . ALA A 1 140 ? -10.284 -0.500 15.258 1.00 55.62 140 ALA A C 1
ATOM 1113 O O . ALA A 1 140 ? -10.359 -0.530 16.489 1.00 55.62 140 ALA A O 1
ATOM 1114 N N . ARG A 1 141 ? -10.871 0.467 14.536 1.00 58.72 141 ARG A N 1
ATOM 1115 C CA . ARG A 1 141 ? -11.694 1.536 15.130 1.00 58.72 141 ARG A CA 1
ATOM 1116 C C . ARG A 1 141 ? -12.963 0.978 15.776 1.00 58.72 141 ARG A C 1
ATOM 1118 O O . ARG A 1 141 ? -13.280 1.356 16.901 1.00 58.72 141 ARG A O 1
ATOM 1125 N N . GLY A 1 142 ? -13.632 0.038 15.103 1.00 53.53 142 GLY A N 1
ATOM 1126 C CA . GLY A 1 142 ? -14.786 -0.681 15.641 1.00 53.53 142 GLY A CA 1
ATOM 1127 C C . GLY A 1 142 ? -14.447 -1.404 16.943 1.00 53.53 142 GLY A C 1
ATOM 1128 O O . GLY A 1 142 ? -15.047 -1.114 17.970 1.00 53.53 142 GLY A O 1
ATOM 1129 N N . GLY A 1 143 ? -13.414 -2.251 16.943 1.00 61.84 143 GLY A N 1
ATOM 1130 C CA . GLY A 1 143 ? -13.004 -3.019 18.121 1.00 61.84 143 GLY A CA 1
ATOM 1131 C C . GLY A 1 143 ? -12.579 -2.157 19.316 1.00 61.84 143 GLY A C 1
ATOM 1132 O O . GLY A 1 143 ? -12.872 -2.508 20.459 1.00 61.84 143 GLY A O 1
ATOM 1133 N N . ALA A 1 144 ? -11.936 -1.008 19.086 1.00 62.00 144 ALA A N 1
ATOM 1134 C CA . ALA A 1 144 ? -11.598 -0.067 20.155 1.00 62.00 144 ALA A CA 1
ATOM 1135 C C . ALA A 1 144 ? -12.846 0.595 20.768 1.00 62.00 144 ALA A C 1
ATOM 1137 O O . ALA A 1 144 ? -12.934 0.719 21.993 1.00 62.00 144 ALA A O 1
ATOM 1138 N N . ALA A 1 145 ? -13.826 0.972 19.940 1.00 63.03 145 ALA A N 1
ATOM 1139 C CA . ALA A 1 145 ? -15.102 1.512 20.406 1.00 63.03 145 ALA A CA 1
ATOM 1140 C C . ALA A 1 145 ? -15.905 0.464 21.196 1.00 63.03 145 ALA A C 1
ATOM 1142 O O . ALA A 1 145 ? -16.379 0.761 22.292 1.00 63.03 145 ALA A O 1
ATOM 1143 N N . THR A 1 146 ? -15.970 -0.784 20.716 1.00 66.31 146 THR A N 1
ATOM 1144 C CA . THR A 1 146 ? -16.674 -1.876 21.412 1.00 66.31 146 THR A CA 1
ATOM 1145 C C . THR A 1 146 ? -16.021 -2.216 22.752 1.00 66.31 146 THR A C 1
ATOM 1147 O O . THR A 1 146 ? -16.716 -2.419 23.742 1.00 66.31 146 THR A O 1
ATOM 1150 N N . ARG A 1 147 ? -14.681 -2.224 22.834 1.00 68.69 147 ARG A N 1
ATOM 1151 C CA . ARG A 1 147 ? -13.964 -2.453 24.103 1.00 68.69 147 ARG A CA 1
ATOM 1152 C C . ARG A 1 147 ? -14.234 -1.354 25.129 1.00 68.69 147 ARG A C 1
ATOM 1154 O O . ARG A 1 147 ? -14.405 -1.665 26.305 1.00 68.69 147 ARG A O 1
ATOM 1161 N N . ARG A 1 148 ? -14.282 -0.086 24.700 1.00 71.06 148 ARG A N 1
ATOM 1162 C CA . ARG A 1 148 ? -14.635 1.040 25.582 1.00 71.06 148 ARG A CA 1
ATOM 1163 C C . ARG A 1 148 ? -16.074 0.915 26.078 1.00 71.06 148 ARG A C 1
ATOM 1165 O O . ARG A 1 148 ? -16.278 0.970 27.284 1.00 71.06 148 ARG A O 1
ATOM 1172 N N . ALA A 1 149 ? -17.026 0.649 25.183 1.00 70.31 149 ALA A N 1
ATOM 1173 C CA . ALA A 1 149 ? -18.430 0.453 25.545 1.00 70.31 149 ALA A CA 1
ATOM 1174 C C . ALA A 1 149 ? -18.624 -0.717 26.528 1.00 70.31 149 ALA A C 1
ATOM 1176 O O . ALA A 1 149 ? -19.275 -0.554 27.555 1.00 70.31 149 ALA A O 1
ATOM 1177 N N . ASN A 1 150 ? -17.986 -1.866 26.281 1.00 75.88 150 ASN A N 1
ATOM 1178 C CA . ASN A 1 150 ? -18.076 -3.027 27.173 1.00 75.88 150 ASN A CA 1
ATOM 1179 C C . ASN A 1 150 ? -17.430 -2.775 28.542 1.00 75.88 150 ASN A C 1
ATOM 1181 O O . ASN A 1 150 ? -17.931 -3.264 29.552 1.00 75.88 150 ASN A O 1
ATOM 1185 N N . LYS A 1 151 ? -16.328 -2.011 28.601 1.00 77.62 151 LYS A N 1
ATOM 1186 C CA . LYS A 1 151 ? -15.703 -1.624 29.875 1.00 77.62 151 LYS A CA 1
ATOM 1187 C C . LYS A 1 151 ? -16.626 -0.713 30.686 1.00 77.62 151 LYS A C 1
ATOM 1189 O O . LYS A 1 151 ? -16.750 -0.929 31.886 1.00 77.62 151 LYS A O 1
ATOM 1194 N N . THR A 1 152 ? -17.274 0.257 30.038 1.00 77.25 152 THR A N 1
ATOM 1195 C CA . THR A 1 152 ? -18.269 1.121 30.687 1.00 77.25 152 THR A CA 1
ATOM 1196 C C . THR A 1 152 ? -19.446 0.296 31.192 1.00 77.25 152 THR A C 1
ATOM 1198 O O . THR A 1 152 ? -19.740 0.354 32.377 1.00 77.25 152 THR A O 1
ATOM 1201 N N . LYS A 1 153 ? -20.028 -0.570 30.354 1.00 80.19 153 LYS A N 1
ATOM 1202 C CA . LYS A 1 153 ? -21.160 -1.420 30.747 1.00 80.19 153 LYS A CA 1
ATOM 1203 C C . LYS A 1 153 ? -20.836 -2.321 31.945 1.00 80.19 153 LYS A C 1
ATOM 1205 O O . LYS A 1 153 ? -21.608 -2.393 32.889 1.00 80.19 153 LYS A O 1
ATOM 1210 N N . ARG A 1 154 ? -19.662 -2.965 31.949 1.00 82.12 154 ARG A N 1
ATOM 1211 C CA . ARG A 1 154 ? -19.224 -3.812 33.072 1.00 82.12 154 ARG A CA 1
ATOM 1212 C C . ARG A 1 154 ? -19.001 -3.008 34.358 1.00 82.12 154 ARG A C 1
ATOM 1214 O O . ARG A 1 154 ? -19.251 -3.520 35.445 1.00 82.12 154 ARG A O 1
ATOM 1221 N N . HIS A 1 155 ? -18.494 -1.779 34.243 1.00 82.19 155 HIS A N 1
ATOM 1222 C CA . HIS A 1 155 ? -18.348 -0.862 35.379 1.00 82.19 155 HIS A CA 1
ATOM 1223 C C . HIS A 1 155 ? -19.716 -0.468 35.944 1.00 82.19 155 HIS A C 1
ATOM 1225 O O . HIS A 1 155 ? -19.907 -0.530 37.153 1.00 82.19 155 HIS A O 1
ATOM 1231 N N . GLU A 1 156 ? -20.680 -0.151 35.079 1.00 79.88 156 GLU A N 1
ATOM 1232 C CA . GLU A 1 156 ? -22.061 0.140 35.478 1.00 79.88 156 GLU A CA 1
ATOM 1233 C C . GLU A 1 156 ? -22.710 -1.064 36.175 1.00 79.88 156 GLU A C 1
ATOM 1235 O O . GLU A 1 156 ? -23.167 -0.926 37.304 1.00 79.88 156 GLU A O 1
ATOM 1240 N N . GLU A 1 157 ? -22.664 -2.256 35.570 1.00 81.88 157 GLU A N 1
ATOM 1241 C CA . GLU A 1 157 ? -23.200 -3.502 36.148 1.00 81.88 157 GLU A CA 1
ATOM 1242 C C . GLU A 1 157 ? -22.597 -3.808 37.536 1.00 81.88 157 GLU A C 1
ATOM 1244 O O . GLU A 1 157 ? -23.311 -4.212 38.453 1.00 81.88 157 GLU A O 1
ATOM 1249 N N . MET A 1 158 ? -21.294 -3.567 37.726 1.00 82.81 158 MET A N 1
ATOM 1250 C CA . MET A 1 158 ? -20.622 -3.762 39.016 1.00 82.81 158 MET A CA 1
ATOM 1251 C C . MET A 1 158 ? -21.105 -2.771 40.080 1.00 82.81 158 MET A C 1
ATOM 1253 O O . MET A 1 158 ? -21.354 -3.163 41.219 1.00 82.81 158 MET A O 1
ATOM 1257 N N . VAL A 1 159 ? -21.245 -1.494 39.720 1.00 81.88 159 VAL A N 1
ATOM 1258 C CA . VAL A 1 159 ? -21.723 -0.448 40.637 1.00 81.88 159 VAL A CA 1
ATOM 1259 C C . VAL A 1 159 ? -23.178 -0.696 41.028 1.00 81.88 159 VAL A C 1
ATOM 1261 O O . VAL A 1 159 ? -23.520 -0.552 42.200 1.00 81.88 159 VAL A O 1
ATOM 1264 N N . VAL A 1 160 ? -24.011 -1.132 40.079 1.00 81.88 160 VAL A N 1
ATOM 1265 C CA . VAL A 1 160 ? -25.387 -1.568 40.342 1.00 81.88 160 VAL A CA 1
ATOM 1266 C C . VAL A 1 160 ? -25.413 -2.696 41.374 1.00 81.88 160 VAL A C 1
ATOM 1268 O O . VAL A 1 160 ? -26.089 -2.551 42.389 1.00 81.88 160 VAL A O 1
ATOM 1271 N N . GLY A 1 161 ? -24.629 -3.761 41.176 1.00 80.31 161 GLY A N 1
ATOM 1272 C CA . GLY A 1 161 ? -24.578 -4.886 42.116 1.00 80.31 161 GLY A CA 1
ATOM 1273 C C . GLY A 1 161 ? -24.136 -4.478 43.526 1.00 80.31 161 GLY A C 1
ATOM 1274 O O . GLY A 1 161 ? -24.752 -4.886 44.505 1.00 80.31 161 GLY A O 1
ATOM 1275 N N . ILE A 1 162 ? -23.128 -3.604 43.645 1.00 83.56 162 ILE A N 1
ATOM 1276 C CA . ILE A 1 162 ? -22.692 -3.062 44.946 1.00 83.56 162 ILE A CA 1
ATOM 1277 C C . ILE A 1 162 ? -23.840 -2.319 45.638 1.00 83.56 162 ILE A C 1
ATOM 1279 O O . ILE A 1 162 ? -24.051 -2.480 46.837 1.00 83.56 162 ILE A O 1
ATOM 1283 N N . VAL A 1 163 ? -24.585 -1.498 44.897 1.00 82.88 163 VAL A N 1
ATOM 1284 C CA . VAL A 1 163 ? -25.709 -0.744 45.458 1.00 82.88 163 VAL A CA 1
ATOM 1285 C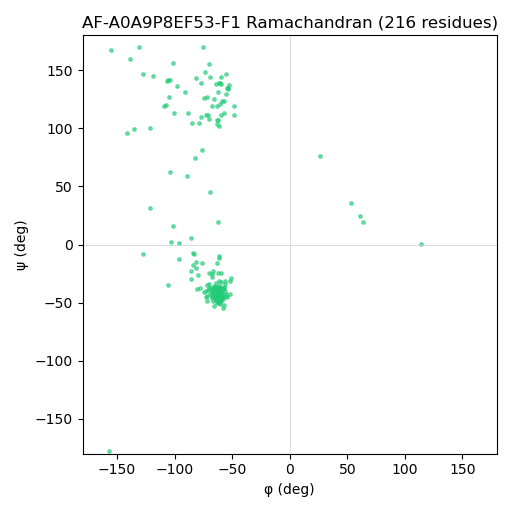 C . VAL A 1 163 ? -26.860 -1.655 45.874 1.00 82.88 163 VAL A C 1
ATOM 1287 O O . VAL A 1 163 ? -27.447 -1.425 46.929 1.00 82.88 163 VAL A O 1
ATOM 1290 N N . GLU A 1 164 ? -27.170 -2.693 45.102 1.00 81.00 164 GLU A N 1
ATOM 1291 C CA . GLU A 1 164 ? -28.210 -3.657 45.472 1.00 81.00 164 GLU A CA 1
ATOM 1292 C C . GLU A 1 164 ? -27.858 -4.430 46.745 1.00 81.00 164 GLU A C 1
ATOM 1294 O O . GLU A 1 164 ? -28.706 -4.544 47.628 1.00 81.00 164 GLU A O 1
ATOM 1299 N N . GLU A 1 165 ? -26.606 -4.867 46.895 1.00 80.81 165 GLU A N 1
ATOM 1300 C CA . GLU A 1 165 ? -26.121 -5.505 48.126 1.00 80.81 165 GLU A CA 1
ATOM 1301 C C . GLU A 1 165 ? -26.177 -4.550 49.327 1.00 80.81 165 GLU A C 1
ATOM 1303 O O . GLU A 1 165 ? -26.586 -4.937 50.420 1.00 80.81 165 GLU A O 1
ATOM 1308 N N . LEU A 1 166 ? -25.838 -3.269 49.140 1.00 80.00 166 LEU A N 1
ATOM 1309 C CA . LEU A 1 166 ? -25.964 -2.268 50.203 1.00 80.00 166 LEU A CA 1
ATOM 1310 C C . LEU A 1 166 ? -27.429 -2.041 50.609 1.00 80.00 166 LEU A C 1
ATOM 1312 O O . LEU A 1 166 ? -27.724 -1.921 51.797 1.00 80.00 166 LEU A O 1
ATOM 1316 N N . VAL A 1 167 ? -28.360 -2.013 49.654 1.00 77.56 167 VAL A N 1
ATOM 1317 C CA . VAL A 1 167 ? -29.799 -1.926 49.952 1.00 77.56 167 VAL A CA 1
ATOM 1318 C C . VAL A 1 167 ? -30.286 -3.189 50.669 1.00 77.56 167 VAL A C 1
ATOM 1320 O O . VAL A 1 167 ? -31.027 -3.085 51.642 1.00 77.56 167 VAL A O 1
ATOM 1323 N N . ALA A 1 168 ? -29.831 -4.373 50.259 1.00 77.19 168 ALA A N 1
ATOM 1324 C CA . ALA A 1 168 ? -30.164 -5.621 50.939 1.00 77.19 168 ALA A CA 1
ATOM 1325 C C . ALA A 1 168 ? -29.639 -5.639 52.385 1.00 77.19 168 ALA A C 1
ATOM 1327 O O . ALA A 1 168 ? -30.378 -5.991 53.300 1.00 77.19 168 ALA A O 1
ATOM 1328 N N . LEU A 1 169 ? -28.403 -5.184 52.620 1.00 75.31 169 LEU A N 1
ATOM 1329 C CA . LEU A 1 169 ? -27.820 -5.057 53.962 1.00 75.31 169 LEU A CA 1
ATOM 1330 C C . LEU A 1 169 ? -28.554 -4.034 54.834 1.00 75.31 169 LEU A C 1
ATOM 1332 O O . LEU A 1 169 ? -28.714 -4.275 56.032 1.00 75.31 169 LEU A O 1
ATOM 1336 N N . ARG A 1 170 ? -29.031 -2.927 54.245 1.00 72.88 170 ARG A N 1
ATOM 1337 C CA . ARG A 1 170 ? -29.903 -1.959 54.928 1.00 72.88 170 ARG A CA 1
ATOM 1338 C C . ARG A 1 170 ? -31.161 -2.634 55.462 1.00 72.88 170 ARG A C 1
ATOM 1340 O O . ARG A 1 170 ? -31.604 -2.258 56.534 1.00 72.88 170 ARG A O 1
ATOM 1347 N N . ASP A 1 171 ? -31.723 -3.598 54.737 1.00 68.56 171 ASP A N 1
ATOM 1348 C CA . ASP A 1 171 ? -32.999 -4.235 55.079 1.00 68.56 171 ASP A CA 1
ATOM 1349 C C . ASP A 1 171 ? -32.823 -5.562 55.861 1.00 68.56 171 ASP A C 1
ATOM 1351 O O . ASP A 1 171 ? -33.782 -6.066 56.445 1.00 68.56 171 ASP A O 1
ATOM 1355 N N . TYR A 1 172 ? -31.602 -6.114 55.922 1.00 67.31 172 TYR A N 1
ATOM 1356 C CA . TYR A 1 172 ? -31.280 -7.396 56.570 1.00 67.31 172 TYR A CA 1
ATOM 1357 C C . TYR A 1 172 ? -31.005 -7.290 58.081 1.00 67.31 172 TYR A C 1
ATOM 1359 O O . TYR A 1 172 ? -31.164 -8.275 58.807 1.00 67.31 172 TYR A O 1
ATOM 1367 N N . SER A 1 173 ? -30.613 -6.123 58.610 1.00 55.78 173 SER A N 1
ATOM 1368 C CA . SER A 1 173 ? -30.441 -5.985 60.059 1.00 55.78 173 SER A CA 1
ATOM 1369 C C . SER A 1 173 ? -31.805 -5.810 60.734 1.00 55.78 173 SER A C 1
ATOM 1371 O O . SER A 1 173 ? -32.415 -4.747 60.717 1.00 55.78 173 SER A O 1
ATOM 1373 N N . GLY A 1 174 ? -32.295 -6.863 61.392 1.00 56.50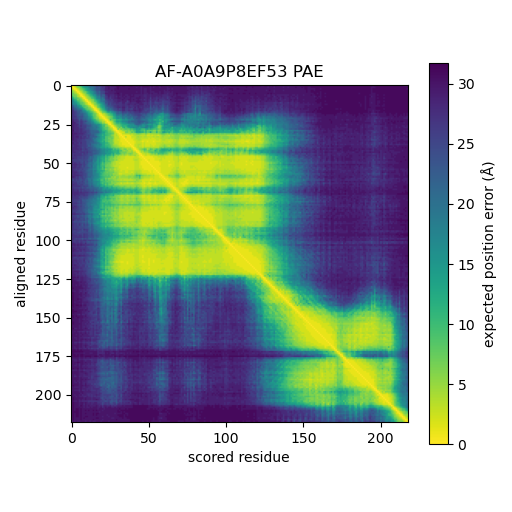 174 GLY A N 1
ATOM 1374 C CA . GLY A 1 174 ? -33.525 -6.856 62.204 1.00 56.50 174 GLY A CA 1
ATOM 1375 C C . GLY A 1 174 ? -33.509 -5.915 63.425 1.00 56.50 174 GLY A C 1
ATOM 1376 O O . GLY A 1 174 ? -34.283 -6.107 64.356 1.00 56.50 174 GLY A O 1
ATOM 1377 N N . VAL A 1 175 ? -32.621 -4.918 63.447 1.00 59.84 175 VAL A N 1
ATOM 1378 C CA . VAL A 1 175 ? -32.475 -3.892 64.480 1.00 59.84 175 VAL A CA 1
ATOM 1379 C C . VAL A 1 175 ? -32.145 -2.579 63.771 1.00 59.84 175 VAL A C 1
ATOM 1381 O O . VAL A 1 175 ? -30.986 -2.336 63.438 1.00 59.84 175 VAL A O 1
ATOM 1384 N N . LEU A 1 176 ? -33.140 -1.732 63.493 1.00 58.12 176 LEU A N 1
ATOM 1385 C CA . LEU A 1 176 ? -32.900 -0.483 62.761 1.00 58.12 176 LEU A CA 1
ATOM 1386 C C . LEU A 1 176 ? -33.610 0.710 63.386 1.00 58.12 176 LEU A C 1
ATOM 1388 O O . LEU A 1 176 ? -34.780 0.979 63.126 1.00 58.12 176 LEU A O 1
ATOM 1392 N N . ASP A 1 177 ? -32.828 1.461 64.155 1.00 67.56 177 ASP A N 1
ATOM 1393 C CA . ASP A 1 177 ? -33.018 2.894 64.348 1.00 67.56 177 ASP A CA 1
ATOM 1394 C C . ASP A 1 177 ? -33.057 3.592 62.970 1.00 67.56 177 ASP A C 1
ATOM 1396 O O . ASP A 1 177 ? -32.226 3.330 62.093 1.00 67.56 177 ASP A O 1
ATOM 1400 N N . GLU A 1 178 ? -34.010 4.503 62.775 1.00 71.81 178 GLU A N 1
ATOM 1401 C CA . GLU A 1 178 ? -34.131 5.369 61.594 1.00 71.81 178 GLU A CA 1
ATOM 1402 C C . GLU A 1 178 ? -32.825 6.113 61.264 1.00 71.81 178 GLU A C 1
ATOM 1404 O O . GLU A 1 178 ? -32.533 6.401 60.098 1.00 71.81 178 GLU A O 1
ATOM 1409 N N . GLN A 1 179 ? -31.984 6.393 62.266 1.00 72.19 179 GLN A N 1
ATOM 1410 C CA . GLN A 1 179 ? -30.664 6.978 62.027 1.00 72.19 179 GLN A CA 1
ATOM 1411 C C . GLN A 1 179 ? -29.726 6.059 61.235 1.00 72.19 179 GLN A C 1
ATOM 1413 O O . GLN A 1 179 ? -28.908 6.556 60.459 1.00 72.19 179 GLN A O 1
ATOM 1418 N N . TYR A 1 180 ? -29.827 4.739 61.397 1.00 73.75 180 TYR A N 1
ATOM 1419 C CA . TYR A 1 180 ? -28.976 3.784 60.688 1.00 73.75 180 TYR A CA 1
ATOM 1420 C C . TYR A 1 180 ? -29.348 3.699 59.205 1.00 73.75 180 TYR A C 1
ATOM 1422 O O . TYR A 1 180 ? -28.466 3.780 58.350 1.00 73.75 180 TYR A O 1
ATOM 1430 N N . LYS A 1 181 ? -30.648 3.643 58.888 1.00 73.81 181 LYS A N 1
ATOM 1431 C CA . LYS A 1 181 ? -31.142 3.651 57.498 1.00 73.81 181 LYS A CA 1
ATOM 1432 C C . LYS A 1 181 ? -30.682 4.900 56.746 1.00 73.81 181 LYS A C 1
ATOM 1434 O O . LYS A 1 181 ? -30.119 4.795 55.661 1.00 73.81 181 LYS A O 1
ATOM 1439 N N . LYS A 1 182 ? -30.781 6.073 57.385 1.00 76.44 182 LYS A N 1
ATOM 1440 C CA . LYS A 1 182 ? -30.289 7.347 56.827 1.00 76.44 182 LYS A CA 1
ATOM 1441 C C . LYS A 1 182 ? -28.783 7.351 56.562 1.00 76.44 182 LYS A C 1
ATOM 1443 O O . LYS A 1 182 ? -28.339 7.948 55.581 1.00 76.44 182 LYS A O 1
ATOM 1448 N N . ARG A 1 183 ? -27.979 6.714 57.425 1.00 75.19 183 ARG A N 1
ATOM 1449 C CA . ARG A 1 183 ? -26.530 6.563 57.197 1.00 75.19 183 ARG A CA 1
ATOM 1450 C C . ARG A 1 183 ? -26.258 5.655 55.999 1.00 75.19 183 ARG A C 1
ATOM 1452 O O . ARG A 1 183 ? -25.403 5.996 55.189 1.00 75.19 183 ARG A O 1
ATOM 1459 N N . PHE A 1 184 ? -27.013 4.570 55.852 1.00 77.62 184 PHE A N 1
ATOM 1460 C CA . PHE A 1 184 ? -26.907 3.671 54.703 1.00 77.62 184 PHE A CA 1
ATOM 1461 C C . PHE A 1 184 ? -27.255 4.373 53.388 1.00 77.62 184 PHE A C 1
ATOM 1463 O O . PHE A 1 184 ? -26.447 4.369 52.462 1.00 77.62 184 PHE A O 1
ATOM 1470 N N . ASP A 1 185 ? -28.389 5.076 53.330 1.00 76.19 185 ASP A N 1
ATOM 1471 C CA . ASP A 1 185 ? -28.800 5.812 52.129 1.00 76.19 185 ASP A CA 1
ATOM 1472 C C . ASP A 1 185 ? -27.782 6.906 51.746 1.00 76.19 185 ASP A C 1
AT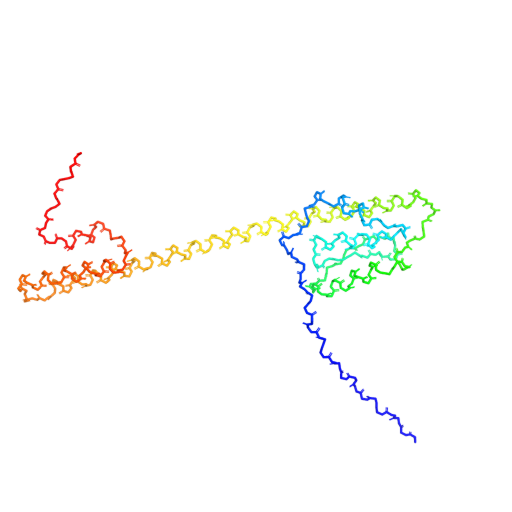OM 1474 O O . ASP A 1 185 ? -27.578 7.193 50.563 1.00 76.19 185 ASP A O 1
ATOM 1478 N N . ARG A 1 186 ? -27.098 7.509 52.733 1.00 81.44 186 ARG A N 1
ATOM 1479 C CA . ARG A 1 186 ? -26.001 8.460 52.491 1.00 81.44 186 ARG A CA 1
ATOM 1480 C C . ARG A 1 186 ? -24.790 7.786 51.850 1.00 81.44 186 ARG A C 1
ATOM 1482 O O . ARG A 1 186 ? -24.301 8.287 50.841 1.00 81.44 186 ARG A O 1
ATOM 1489 N N . VAL A 1 187 ? -24.340 6.657 52.401 1.00 82.69 187 VAL A N 1
ATOM 1490 C CA . VAL A 1 187 ? -23.203 5.889 51.865 1.00 82.69 187 VAL A CA 1
ATOM 1491 C C . VAL A 1 187 ? -23.482 5.464 50.429 1.00 82.69 187 VAL A C 1
ATOM 1493 O O . VAL A 1 187 ? -22.628 5.618 49.561 1.00 82.69 187 VAL A O 1
ATOM 1496 N N . VAL A 1 188 ? -24.699 5.007 50.137 1.00 79.56 188 VAL A N 1
ATOM 1497 C CA . VAL A 1 188 ? -25.054 4.604 48.777 1.00 79.56 188 VAL A CA 1
ATOM 1498 C C . VAL A 1 188 ? -25.026 5.788 47.802 1.00 79.56 188 VAL A C 1
ATOM 1500 O O . VAL A 1 188 ? -24.494 5.661 46.698 1.00 79.56 188 VAL A O 1
ATOM 1503 N N . LYS A 1 189 ? -25.514 6.969 48.205 1.00 80.75 189 LYS A N 1
ATOM 1504 C CA . LYS A 1 189 ? -25.410 8.195 47.389 1.00 80.75 189 LYS A CA 1
ATOM 1505 C C . LYS A 1 189 ? -23.958 8.600 47.129 1.00 80.75 189 LYS A C 1
ATOM 1507 O O . LYS A 1 189 ? -23.632 8.991 46.010 1.00 80.75 189 LYS A O 1
ATOM 1512 N N . GLU A 1 190 ? -23.088 8.485 48.130 1.00 80.88 190 GLU A N 1
ATOM 1513 C CA . GLU A 1 190 ? -21.655 8.768 47.991 1.00 80.88 190 GLU A CA 1
ATOM 1514 C C . GLU A 1 190 ? -20.963 7.770 47.051 1.00 80.88 190 GLU A C 1
ATOM 1516 O O . GLU A 1 190 ? -20.171 8.189 46.208 1.00 80.88 190 GLU A O 1
ATOM 1521 N N . VAL A 1 191 ? -21.318 6.481 47.109 1.00 81.56 191 VAL A N 1
ATOM 1522 C CA . VAL A 1 191 ? -20.815 5.447 46.185 1.00 81.56 191 VAL A CA 1
ATOM 1523 C C . VAL A 1 191 ? -21.224 5.747 44.742 1.00 81.56 191 VAL A C 1
ATOM 1525 O O . VAL A 1 191 ? -20.375 5.711 43.851 1.00 81.56 191 VAL A O 1
ATOM 1528 N N . VAL A 1 192 ? -22.488 6.109 44.498 1.00 80.94 192 VAL A N 1
ATOM 1529 C CA . VAL A 1 192 ? -22.972 6.481 43.155 1.00 80.94 192 VAL A CA 1
ATOM 1530 C C . VAL A 1 192 ? -22.243 7.720 42.629 1.00 80.94 192 VAL A C 1
ATOM 1532 O O . VAL A 1 192 ? -21.758 7.721 41.494 1.00 80.94 192 VAL A O 1
ATOM 1535 N N . ALA A 1 193 ? -22.106 8.757 43.461 1.00 79.88 193 ALA A N 1
ATOM 1536 C CA . ALA A 1 193 ? -21.412 9.989 43.094 1.00 79.88 193 ALA A CA 1
ATOM 1537 C C . ALA A 1 193 ? -19.917 9.753 42.804 1.00 79.88 193 ALA A C 1
ATOM 1539 O O . ALA A 1 193 ? -19.386 10.276 41.822 1.00 79.88 193 ALA A O 1
ATOM 1540 N N . ALA A 1 194 ? -19.245 8.932 43.616 1.00 78.62 194 ALA A N 1
ATOM 1541 C CA . ALA A 1 194 ? -17.838 8.585 43.436 1.00 78.62 194 ALA A CA 1
ATOM 1542 C C . ALA A 1 194 ? -17.604 7.716 42.189 1.00 78.62 194 ALA A C 1
ATOM 1544 O O . ALA A 1 194 ? -16.616 7.907 41.477 1.00 78.62 194 ALA A O 1
ATOM 1545 N N . ALA A 1 195 ? -18.525 6.795 41.893 1.00 79.31 195 ALA A N 1
ATOM 1546 C CA . ALA A 1 195 ? -18.433 5.892 40.750 1.00 79.31 195 ALA A CA 1
ATOM 1547 C C . ALA A 1 195 ? -18.754 6.558 39.401 1.00 79.31 195 ALA A C 1
ATOM 1549 O O . ALA A 1 195 ? -18.415 5.987 38.360 1.00 79.31 195 ALA A O 1
ATOM 1550 N N . LYS A 1 196 ? -19.376 7.750 39.415 1.00 81.06 196 LYS A N 1
ATOM 1551 C CA . LYS A 1 196 ? -19.784 8.530 38.228 1.00 81.06 196 LYS A CA 1
ATOM 1552 C C . LYS A 1 196 ? -20.637 7.725 37.237 1.00 81.06 196 LYS A C 1
ATOM 1554 O O . LYS A 1 196 ? -20.506 7.889 36.026 1.00 81.06 196 LYS A O 1
ATOM 1559 N N . VAL A 1 197 ? -21.485 6.839 37.756 1.00 75.81 197 VAL A N 1
ATOM 1560 C CA . VAL A 1 197 ? -22.409 6.016 36.967 1.00 75.81 197 VAL A CA 1
ATOM 1561 C C . VAL A 1 197 ? -23.792 6.656 36.971 1.00 75.81 197 VAL A C 1
ATOM 1563 O O . VAL A 1 197 ? -24.277 7.089 38.016 1.00 75.81 197 VAL A O 1
ATOM 1566 N N . ASN A 1 198 ? -24.442 6.685 35.807 1.00 70.56 198 ASN A N 1
ATOM 1567 C CA . ASN A 1 198 ? -25.859 7.019 35.722 1.00 70.56 198 ASN A CA 1
ATOM 1568 C C . ASN A 1 198 ? -26.672 5.798 36.158 1.00 70.56 198 ASN A C 1
ATOM 1570 O O . ASN A 1 198 ? -26.702 4.787 35.461 1.00 70.56 198 ASN A O 1
ATOM 1574 N N . MET A 1 199 ? -27.306 5.883 37.325 1.00 68.50 199 MET A N 1
ATOM 1575 C CA . MET A 1 199 ? -28.140 4.798 37.840 1.00 68.50 199 MET A CA 1
ATOM 1576 C C . MET A 1 199 ? -29.464 4.698 37.087 1.00 68.50 199 MET A C 1
ATOM 1578 O O . MET A 1 199 ? -30.025 5.705 36.649 1.00 68.50 199 MET A O 1
ATOM 1582 N N . THR A 1 200 ? -29.987 3.478 36.964 1.00 69.00 200 THR A N 1
ATOM 1583 C CA . THR A 1 200 ? -31.302 3.269 36.358 1.00 69.00 200 THR A CA 1
ATOM 1584 C C . THR A 1 200 ? -32.414 3.806 37.273 1.00 69.00 200 THR A C 1
ATOM 1586 O O . THR A 1 200 ? -32.224 3.914 38.496 1.00 69.00 200 THR A O 1
ATOM 1589 N N . PRO A 1 201 ? -33.589 4.159 36.721 1.00 68.44 201 PRO A N 1
ATOM 1590 C CA . PRO A 1 201 ? -34.719 4.640 37.515 1.00 68.44 201 PRO A CA 1
ATOM 1591 C C . PRO A 1 201 ? -35.159 3.658 38.611 1.00 68.44 201 PRO A C 1
ATOM 1593 O O . PRO A 1 201 ? -35.546 4.087 39.697 1.00 68.44 201 PRO A O 1
ATOM 1596 N N . GLU A 1 202 ? -35.050 2.350 38.367 1.00 67.12 202 GLU A N 1
ATOM 1597 C CA . GLU A 1 202 ? -35.451 1.295 39.305 1.00 67.12 202 GLU A CA 1
ATOM 1598 C C . GLU A 1 202 ? -34.559 1.274 40.548 1.00 67.12 202 GLU A C 1
ATOM 1600 O O . GLU A 1 202 ? -35.048 1.175 41.673 1.00 67.12 202 GLU A O 1
ATOM 1605 N N . ILE A 1 203 ? -33.245 1.408 40.358 1.00 65.75 203 ILE A N 1
ATOM 1606 C CA . ILE A 1 203 ? -32.283 1.472 41.462 1.00 65.75 203 ILE A CA 1
ATOM 1607 C C . ILE A 1 203 ? -32.459 2.780 42.218 1.00 65.75 203 ILE A C 1
ATOM 1609 O O . ILE A 1 203 ? -32.507 2.788 43.444 1.00 65.75 203 ILE A O 1
ATOM 1613 N N . THR A 1 204 ? -32.633 3.879 41.485 1.00 68.75 204 THR A N 1
ATOM 1614 C CA . THR A 1 204 ? -32.905 5.195 42.064 1.00 68.75 204 THR A CA 1
ATOM 1615 C C . THR A 1 204 ? -34.118 5.138 43.000 1.00 68.75 204 THR A C 1
ATOM 1617 O O . THR A 1 204 ? -34.025 5.590 44.137 1.00 68.75 204 THR A O 1
ATOM 1620 N N . ALA A 1 205 ? -35.214 4.492 42.592 1.00 68.31 205 ALA A N 1
ATOM 1621 C CA . ALA A 1 205 ? -36.408 4.330 43.422 1.00 68.31 205 ALA A CA 1
ATOM 1622 C C . ALA A 1 205 ? -36.155 3.555 44.732 1.00 68.31 205 ALA A C 1
ATOM 1624 O O . ALA A 1 205 ? -36.702 3.923 45.770 1.00 68.31 205 ALA A O 1
ATOM 1625 N N . LYS A 1 206 ? -35.282 2.534 44.726 1.00 66.06 206 LYS A N 1
ATOM 1626 C CA . LYS A 1 206 ? -34.910 1.762 45.932 1.00 66.06 206 LYS A CA 1
ATOM 1627 C C . LYS A 1 206 ? -34.118 2.591 46.964 1.00 66.06 206 LYS A C 1
ATOM 1629 O O . LYS A 1 206 ? -34.155 2.285 48.160 1.00 66.06 206 LYS A O 1
ATOM 1634 N N . LEU A 1 207 ? -33.420 3.641 46.512 1.00 63.78 207 LEU A N 1
ATOM 1635 C CA . LEU A 1 207 ? -32.633 4.563 47.350 1.00 63.78 207 LEU A CA 1
ATOM 1636 C C . LEU A 1 207 ? -33.460 5.685 47.980 1.00 63.78 207 LEU A C 1
ATOM 1638 O O . LEU A 1 207 ? -33.007 6.328 48.925 1.00 63.78 207 LEU A O 1
ATOM 1642 N N . PHE A 1 208 ? -34.660 5.939 47.459 1.00 58.09 208 PHE A N 1
ATOM 1643 C CA . PHE A 1 208 ? -35.581 6.943 47.981 1.00 58.09 208 PHE A CA 1
ATOM 1644 C C . PHE A 1 208 ? -36.709 6.278 48.772 1.00 58.09 208 PHE A C 1
ATOM 1646 O O . PHE A 1 208 ? -37.885 6.424 48.449 1.00 58.09 208 PHE A O 1
ATOM 1653 N N . TYR A 1 209 ? -36.372 5.584 49.860 1.00 51.19 209 TYR A N 1
ATOM 1654 C CA . TYR A 1 209 ? -37.382 5.326 50.883 1.00 51.19 209 TYR A CA 1
ATOM 1655 C C . TYR A 1 209 ? -37.708 6.653 51.588 1.00 51.19 209 TYR A C 1
ATOM 1657 O O . TYR A 1 209 ? -36.892 7.200 52.325 1.00 51.19 209 TYR A O 1
ATOM 1665 N N . GLY A 1 210 ? -38.899 7.198 51.314 1.00 45.84 210 GLY A N 1
ATOM 1666 C CA . GLY A 1 210 ? -39.474 8.338 52.042 1.00 45.84 210 GLY A CA 1
ATOM 1667 C C . GLY A 1 210 ? -39.646 9.651 51.270 1.00 45.84 210 GLY A C 1
ATOM 1668 O O . GLY A 1 210 ? -40.153 10.608 51.849 1.00 45.84 210 GLY A O 1
ATOM 1669 N N . VAL A 1 211 ? -39.293 9.727 49.983 1.00 41.06 211 VAL A N 1
ATOM 1670 C CA . VAL A 1 211 ? -39.635 10.891 49.145 1.00 41.06 211 VAL A CA 1
ATOM 1671 C C . VAL A 1 211 ? -40.456 10.397 47.967 1.00 41.06 211 VAL A C 1
ATOM 1673 O O . VAL A 1 211 ? -39.918 9.841 47.013 1.00 41.06 211 VAL A O 1
ATOM 1676 N N . ALA A 1 212 ? -41.775 10.571 48.059 1.00 33.94 212 ALA A N 1
ATOM 1677 C CA . ALA A 1 212 ? -42.659 10.378 46.920 1.00 33.94 212 ALA A CA 1
ATOM 1678 C C . ALA A 1 212 ? -42.136 11.217 45.738 1.00 33.94 212 ALA A C 1
ATOM 1680 O O . ALA A 1 212 ? -41.728 12.363 45.955 1.00 33.94 212 ALA A O 1
ATOM 1681 N N . PRO A 1 213 ? -42.122 10.680 44.505 1.00 39.41 213 PRO A N 1
ATOM 1682 C CA . PRO A 1 213 ? -41.736 11.462 43.343 1.00 39.41 213 PRO A CA 1
ATOM 1683 C C . PRO A 1 213 ? -42.699 12.647 43.226 1.00 39.41 213 PRO A C 1
ATOM 1685 O O . PRO A 1 213 ? -43.891 12.469 42.978 1.00 39.41 213 PRO A O 1
ATOM 1688 N N . GLY A 1 214 ? -42.189 13.856 43.464 1.00 40.25 214 GLY A N 1
ATOM 1689 C CA . GLY A 1 214 ? -42.940 15.082 43.222 1.00 40.25 214 GLY A CA 1
ATOM 1690 C C . GLY A 1 214 ? -43.334 15.159 41.743 1.00 40.25 214 GLY A C 1
ATOM 1691 O O . GLY A 1 214 ? -42.569 14.690 40.890 1.00 40.25 214 GLY A O 1
ATOM 1692 N N . PRO A 1 215 ? -44.519 15.701 41.419 1.00 37.19 215 PRO A N 1
ATOM 1693 C CA . PRO A 1 215 ? -44.966 15.790 40.039 1.00 37.19 215 PRO A CA 1
ATOM 1694 C C . PRO A 1 215 ? -43.968 16.621 39.231 1.00 37.19 215 PRO A C 1
ATOM 1696 O O . PRO A 1 215 ? -43.461 17.642 39.700 1.00 37.19 215 PRO A O 1
ATOM 1699 N N . LYS A 1 216 ? -43.671 16.155 38.015 1.00 38.12 216 LYS A N 1
ATOM 1700 C CA . LYS A 1 216 ? -42.872 16.910 37.050 1.00 38.12 216 LYS A CA 1
ATOM 1701 C C . LYS A 1 216 ? -43.608 18.217 36.761 1.00 38.12 216 LYS A C 1
ATOM 1703 O O . LYS A 1 216 ? -44.760 18.174 36.342 1.00 38.12 216 LYS A O 1
ATOM 1708 N N . SER A 1 217 ? -42.957 19.346 37.017 1.00 39.72 217 SER A N 1
ATOM 1709 C CA . SER A 1 217 ? -43.427 20.652 36.561 1.00 39.72 217 SER A CA 1
ATOM 1710 C C . SER A 1 217 ? -43.368 20.692 35.034 1.00 39.72 217 SER A C 1
ATOM 1712 O O . SER A 1 217 ? -42.311 20.389 34.470 1.00 39.72 217 SER A O 1
ATOM 1714 N N . GLU A 1 218 ? -44.506 21.011 34.417 1.00 42.03 218 GLU A N 1
ATOM 1715 C CA . GLU A 1 218 ? -44.648 21.350 32.992 1.00 42.03 218 GLU A CA 1
ATOM 1716 C C . GLU A 1 218 ? -43.832 22.590 32.606 1.00 42.03 218 GLU A C 1
ATOM 1718 O O . GLU A 1 218 ? -43.677 23.494 33.463 1.00 42.03 218 GLU A O 1
#

Sequence (218 aa):
MDPANVDPAIMEPANETKIPPPDRAKLAEHAQLGEMWAANQNAELNLLGAMNACQSHFDDTTFWERDNRSGYHNYQINDPHACYVARQNSINNITANNKMYADMDDFYAEQQKAYDKLHAYNSTKYSRETIKGAGRQKAARGGAATRRANKTKRHEEMVVGIVEELVALRDYSGVLDEQYKKRFDRVVKEVVAAAKVNMTPEITAKLFYGVAPGPKSE

Organism: Aureobasidium melanogenum (NCBI:txid46634)

pLDDT: mean 70.15, std 16.8, range [33.25, 90.88]